Protein AF-A0A964F723-F1 (afdb_monomer_lite)

Foldseek 3Di:
DDDDDDDDDDDDDDDDDDDDDDDDDPPPDPPFFDDCVPQPPPLFDQDDDPQCVVFWGWTQGQQAIKIFTDPQKWKAFLPPRDGPIGAQCVLVVHDDNCRNNKGFNDKDKAFDDPVNVVLLCVLPVVCCVVPPPFGWIKIWTAMPNRGIWIWIWGRVPDPFTWIFTQDSNHTHRIMTMGRDPVVVVVSD

Secondary structure (DSSP, 8-state):
---------PPPP-----------------TTEE-HHHHSPTT---S--HHHHTTEEEEEETTEEEEEE-TT-EEE-TTT--B--EEHHHHTT--GGGGGG--EEEEEEEEPPHHHHHHHHHH-GGGHHHHTT--EEEEEEEETTS-EEEEEEE-TTSSSEEEEEEETTEE-SPEEEE--HHHHHHT-

Structure (mmCIF, N/CA/C/O backbone):
data_AF-A0A964F723-F1
#
_entry.id   AF-A0A964F723-F1
#
loop_
_atom_site.group_PDB
_atom_site.id
_atom_site.type_symbol
_atom_site.label_atom_id
_atom_site.label_alt_id
_atom_site.label_comp_id
_atom_site.label_asym_id
_atom_site.label_entity_id
_atom_site.label_seq_id
_atom_site.pdbx_PDB_ins_code
_atom_site.Cartn_x
_atom_site.Cartn_y
_atom_site.Cartn_z
_atom_site.occupancy
_atom_site.B_iso_or_equiv
_atom_site.auth_seq_id
_atom_site.auth_comp_id
_atom_site.auth_asym_id
_atom_site.auth_atom_id
_atom_site.pdbx_PDB_model_num
ATOM 1 N N . MET A 1 1 ? -30.146 -17.888 -16.784 1.00 30.47 1 MET A N 1
ATOM 2 C CA . MET A 1 1 ? -29.616 -17.502 -18.111 1.00 30.47 1 MET A CA 1
ATOM 3 C C . MET A 1 1 ? -29.376 -16.000 -18.103 1.00 30.47 1 MET A C 1
ATOM 5 O O . MET A 1 1 ? -30.187 -15.278 -17.543 1.00 30.47 1 MET A O 1
ATOM 9 N N . ALA A 1 2 ? -28.207 -15.582 -18.581 1.00 30.84 2 ALA A N 1
ATOM 10 C CA . ALA A 1 2 ? -27.540 -14.320 -18.275 1.00 30.84 2 ALA A CA 1
ATOM 11 C C . ALA A 1 2 ? -28.167 -13.069 -18.918 1.00 30.84 2 ALA A C 1
ATOM 13 O O . ALA A 1 2 ? -28.630 -13.125 -20.054 1.00 30.84 2 ALA A O 1
ATOM 14 N N . LEU A 1 3 ? -28.046 -11.922 -18.237 1.00 26.12 3 LEU A N 1
ATOM 15 C CA . LEU A 1 3 ? -28.080 -10.605 -18.873 1.00 26.12 3 LEU A CA 1
ATOM 16 C C . LEU A 1 3 ? -26.827 -9.821 -18.454 1.00 26.12 3 LEU A C 1
ATOM 18 O O . LEU A 1 3 ? -26.662 -9.438 -17.299 1.00 26.12 3 LEU A O 1
ATOM 22 N N . ALA A 1 4 ? -25.912 -9.654 -19.408 1.00 27.66 4 ALA A N 1
ATOM 23 C CA . ALA A 1 4 ? -24.658 -8.932 -19.263 1.00 27.66 4 ALA A CA 1
ATOM 24 C C . ALA A 1 4 ? -24.888 -7.413 -19.345 1.00 27.66 4 ALA A C 1
ATOM 26 O O . ALA A 1 4 ? -25.397 -6.916 -20.350 1.00 27.66 4 ALA A O 1
ATOM 27 N N . ALA A 1 5 ? -24.454 -6.663 -18.331 1.00 30.17 5 ALA A N 1
ATOM 28 C CA . ALA A 1 5 ? -24.369 -5.207 -18.402 1.00 30.17 5 ALA A CA 1
ATOM 29 C C . ALA A 1 5 ? -23.045 -4.800 -19.075 1.00 30.17 5 ALA A C 1
ATOM 31 O O . ALA A 1 5 ? -21.965 -4.899 -18.497 1.00 30.17 5 ALA A O 1
ATOM 32 N N . ARG A 1 6 ? -23.143 -4.363 -20.336 1.00 32.19 6 ARG A N 1
ATOM 33 C CA . ARG A 1 6 ? -22.070 -3.734 -21.116 1.00 32.19 6 ARG A CA 1
ATOM 34 C C . ARG A 1 6 ? -21.855 -2.294 -20.649 1.00 32.19 6 ARG A C 1
ATOM 36 O O . ARG A 1 6 ? -22.767 -1.484 -20.756 1.00 32.19 6 ARG A O 1
ATOM 43 N N . LEU A 1 7 ? -20.621 -1.943 -20.306 1.00 30.94 7 LEU A N 1
ATOM 44 C CA . LEU A 1 7 ? -20.105 -0.573 -20.410 1.00 30.94 7 LEU A CA 1
ATOM 45 C C . LEU A 1 7 ? -18.754 -0.609 -21.139 1.00 30.94 7 LEU A C 1
ATOM 47 O O . LEU A 1 7 ? -17.697 -0.314 -20.596 1.00 30.94 7 LEU A O 1
ATOM 51 N N . CYS A 1 8 ? -18.811 -0.998 -22.416 1.00 31.33 8 CYS A N 1
ATOM 52 C CA . CYS A 1 8 ? -17.806 -0.631 -23.410 1.00 31.33 8 CYS A CA 1
ATOM 53 C C . CYS A 1 8 ? -18.358 0.565 -24.189 1.00 31.33 8 CYS A C 1
ATOM 55 O O . CYS A 1 8 ? -19.399 0.455 -24.839 1.00 31.33 8 CYS A O 1
ATOM 57 N N . VAL A 1 9 ? -17.675 1.707 -24.128 1.00 34.41 9 VAL A N 1
ATOM 58 C CA . VAL A 1 9 ? -18.021 2.887 -24.927 1.00 34.41 9 VAL A CA 1
ATOM 59 C C . VAL A 1 9 ? -17.831 2.546 -26.408 1.00 34.41 9 VAL A C 1
ATOM 61 O O . VAL A 1 9 ? -16.716 2.292 -26.862 1.00 34.41 9 VAL A O 1
ATOM 64 N N . ARG A 1 10 ? -18.934 2.522 -27.166 1.00 31.55 10 ARG A N 1
ATOM 65 C CA . ARG A 1 10 ? -18.920 2.471 -28.633 1.00 31.55 10 ARG A CA 1
ATOM 66 C C . ARG A 1 10 ? -18.296 3.765 -29.164 1.00 31.55 10 ARG A C 1
ATOM 68 O O . ARG A 1 10 ? -18.815 4.847 -28.910 1.00 31.55 10 ARG A O 1
AT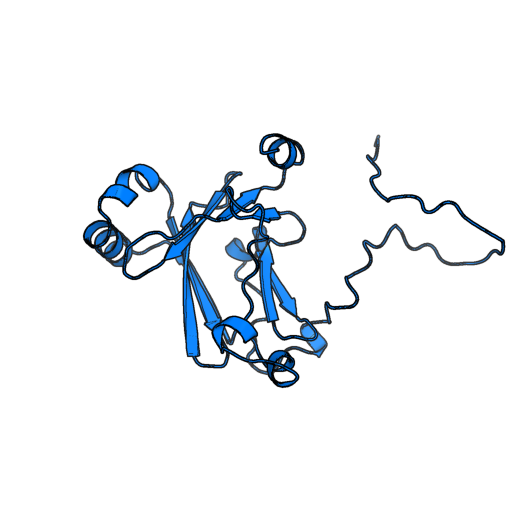OM 75 N N . ARG A 1 11 ? -17.235 3.649 -29.962 1.00 32.72 11 ARG A N 1
ATOM 76 C CA . ARG A 1 11 ? -16.889 4.659 -30.975 1.00 32.72 11 ARG A CA 1
ATOM 77 C C . ARG A 1 11 ? -17.859 4.480 -32.157 1.00 32.72 11 ARG A C 1
ATOM 79 O O . ARG A 1 11 ? -18.054 3.329 -32.553 1.00 32.72 11 ARG A O 1
ATOM 86 N N . PRO A 1 12 ? -18.461 5.538 -32.731 1.00 33.16 12 PRO A N 1
ATOM 87 C CA . PRO A 1 12 ? -19.160 5.414 -34.006 1.00 33.16 12 PRO A CA 1
ATOM 88 C C . PRO A 1 12 ? -18.128 5.121 -35.102 1.00 33.16 12 PRO A C 1
ATOM 90 O O . PRO A 1 12 ? -17.043 5.704 -35.108 1.00 33.16 12 PRO A O 1
ATOM 93 N N . GLY A 1 13 ? -18.437 4.142 -35.951 1.00 30.64 13 GLY A N 1
ATOM 94 C CA . GLY A 1 13 ? -17.505 3.561 -36.911 1.00 30.64 13 GLY A CA 1
ATOM 95 C C . GLY A 1 13 ? -17.298 4.368 -38.192 1.00 30.64 13 GLY A C 1
ATOM 96 O O . GLY A 1 13 ? -18.056 5.276 -38.517 1.00 30.64 13 GLY A O 1
ATOM 97 N N . SER A 1 14 ? -16.283 3.948 -38.944 1.00 29.81 14 SER A N 1
ATOM 98 C CA . SER A 1 14 ? -16.207 4.096 -40.396 1.00 29.81 14 SER A CA 1
ATOM 99 C C . SER A 1 14 ? -15.476 2.875 -40.967 1.00 29.81 14 SER A C 1
ATOM 101 O O . SER A 1 14 ? -14.352 2.602 -40.557 1.00 29.81 14 SER A O 1
ATOM 103 N N . GLY A 1 15 ? -16.152 2.150 -41.867 1.00 29.31 15 GLY A N 1
ATOM 104 C CA . GLY A 1 15 ? -15.555 1.412 -42.990 1.00 29.31 15 GLY A CA 1
ATOM 105 C C . GLY A 1 15 ? -14.865 0.061 -42.749 1.00 29.31 15 GLY A C 1
ATOM 106 O O . GLY A 1 15 ? -13.703 0.027 -42.378 1.00 29.31 15 GLY A O 1
ATOM 107 N N . ALA A 1 16 ? -15.597 -1.016 -43.070 1.00 31.98 16 ALA A N 1
ATOM 108 C CA . ALA A 1 16 ? -15.200 -2.242 -43.795 1.00 31.98 16 ALA A CA 1
ATOM 109 C C . ALA A 1 16 ? -13.773 -2.825 -43.635 1.00 31.98 16 ALA A C 1
ATOM 111 O O . ALA A 1 16 ? -12.804 -2.244 -44.106 1.00 31.98 16 ALA A O 1
ATOM 112 N N . ASN A 1 17 ? -13.641 -4.055 -43.123 1.00 32.53 17 ASN A N 1
ATOM 113 C CA . ASN A 1 17 ? -13.681 -5.304 -43.910 1.00 32.53 17 ASN A CA 1
ATOM 114 C C . ASN A 1 17 ? -13.413 -6.513 -42.988 1.00 32.53 17 ASN A C 1
ATOM 116 O O . ASN A 1 17 ? -12.714 -6.402 -41.982 1.00 32.53 17 ASN A O 1
ATOM 120 N N . GLU A 1 18 ? -14.012 -7.652 -43.320 1.00 34.19 18 GLU A N 1
ATOM 121 C CA . GLU A 1 18 ? -13.983 -8.911 -42.569 1.00 34.19 18 GLU A CA 1
ATOM 122 C C . GLU A 1 18 ? -12.587 -9.550 -42.481 1.00 34.19 18 GLU A C 1
ATOM 124 O O . GLU A 1 18 ? -11.840 -9.552 -43.457 1.00 34.19 18 GLU A O 1
ATOM 129 N N . SER A 1 19 ? -12.257 -10.167 -41.336 1.00 29.84 19 SER A N 1
ATOM 130 C CA . SER A 1 19 ? -12.067 -11.631 -41.201 1.00 29.84 19 SER A CA 1
ATOM 131 C C . SER A 1 19 ? -11.260 -12.028 -39.948 1.00 29.84 19 SER A C 1
ATOM 133 O O . SER A 1 19 ? -10.151 -11.560 -39.719 1.00 29.84 19 SER A O 1
ATOM 135 N N . GLY A 1 20 ? -11.832 -12.960 -39.173 1.00 29.11 20 GLY A N 1
ATOM 136 C CA . GLY A 1 20 ? -11.100 -13.999 -38.436 1.00 29.11 20 GLY A CA 1
ATOM 137 C C . GLY A 1 20 ? -10.542 -13.676 -37.044 1.00 29.11 20 GLY A C 1
ATOM 138 O O . GLY A 1 20 ? -9.499 -13.047 -36.913 1.00 29.11 20 GLY A O 1
ATOM 139 N N . GLY A 1 21 ? -11.159 -14.263 -36.012 1.00 27.38 21 GLY A N 1
ATOM 140 C CA . GLY A 1 21 ? -10.502 -14.539 -34.728 1.00 27.38 21 GLY A CA 1
ATOM 141 C C . GLY A 1 21 ? -11.259 -14.021 -33.512 1.00 27.38 21 GLY A C 1
ATOM 142 O O . GLY A 1 21 ? -11.057 -12.888 -33.086 1.00 27.38 21 GLY A O 1
ATOM 143 N N . ASP A 1 22 ? -12.101 -14.883 -32.944 1.00 38.22 22 ASP A N 1
ATOM 144 C CA . ASP A 1 22 ? -12.775 -14.695 -31.661 1.00 38.22 22 ASP A CA 1
ATOM 145 C C . ASP A 1 22 ? -11.774 -14.317 -30.554 1.00 38.22 22 ASP A C 1
ATOM 147 O O . ASP A 1 22 ? -10.979 -15.131 -30.082 1.00 38.22 22 ASP A O 1
ATOM 151 N N . ALA A 1 23 ? -11.841 -13.067 -30.109 1.00 33.19 23 ALA A N 1
ATOM 152 C CA . ALA A 1 23 ? -11.332 -12.640 -28.821 1.00 33.19 23 ALA A CA 1
ATOM 153 C C . ALA A 1 23 ? -12.465 -11.862 -28.154 1.00 33.19 23 ALA A C 1
ATOM 155 O O . ALA A 1 23 ? -12.824 -10.764 -28.591 1.00 33.19 23 ALA A O 1
ATOM 156 N N . GLY A 1 24 ? -13.049 -12.442 -27.098 1.00 33.06 24 GLY A N 1
ATOM 157 C CA . GLY A 1 24 ? -13.970 -11.730 -26.208 1.00 33.06 24 GLY A CA 1
ATOM 158 C C . GLY A 1 24 ? -13.361 -10.396 -25.751 1.00 33.06 24 GLY A C 1
ATOM 159 O O . GLY A 1 24 ? -12.147 -10.217 -25.867 1.00 33.06 24 GLY A O 1
ATOM 160 N N . PRO A 1 25 ? -14.166 -9.432 -25.262 1.00 34.59 25 PRO A N 1
ATOM 161 C CA . PRO A 1 25 ? -13.712 -8.065 -25.044 1.00 34.59 25 PRO A CA 1
ATOM 162 C C . PRO A 1 25 ? -12.575 -8.047 -24.024 1.00 34.59 25 PRO A C 1
ATOM 164 O O . PRO A 1 25 ? -12.789 -8.016 -22.816 1.00 34.59 25 PRO A O 1
ATOM 167 N N . ALA A 1 26 ? -11.343 -8.061 -24.525 1.00 39.94 26 ALA A N 1
ATOM 168 C CA . ALA A 1 26 ? -10.175 -7.791 -23.733 1.00 39.94 26 ALA A CA 1
ATOM 169 C C . ALA A 1 26 ? -10.336 -6.348 -23.266 1.00 39.94 26 ALA A C 1
ATOM 171 O O . ALA A 1 26 ? -10.257 -5.413 -24.070 1.00 39.94 26 ALA A O 1
ATOM 172 N N . CYS A 1 27 ? -10.566 -6.157 -21.966 1.00 39.16 27 CYS A N 1
ATOM 173 C CA . CYS A 1 27 ? -10.165 -4.931 -21.298 1.00 39.16 27 CYS A CA 1
ATOM 174 C C . CYS A 1 27 ? -8.727 -4.671 -21.746 1.00 39.16 27 CYS A C 1
ATOM 176 O O . CYS A 1 27 ? -7.809 -5.379 -21.331 1.00 39.16 27 CYS A O 1
ATOM 178 N N . ARG A 1 28 ? -8.538 -3.747 -22.698 1.00 36.56 28 ARG A N 1
ATOM 179 C CA . ARG A 1 28 ? -7.217 -3.433 -23.240 1.00 36.56 28 ARG A CA 1
ATOM 180 C C . ARG A 1 28 ? -6.332 -3.115 -22.045 1.00 36.56 28 ARG A C 1
ATOM 182 O O . ARG A 1 28 ? -6.547 -2.090 -21.397 1.00 36.56 28 ARG A O 1
ATOM 189 N N . ARG A 1 29 ? -5.354 -3.983 -21.758 1.00 45.56 29 ARG A N 1
ATOM 190 C CA . ARG A 1 29 ? -4.314 -3.684 -20.773 1.00 45.56 29 ARG A CA 1
ATOM 191 C C . ARG A 1 29 ? -3.764 -2.300 -21.132 1.00 45.56 29 ARG A C 1
ATOM 193 O O . ARG A 1 29 ? -3.461 -2.074 -22.311 1.00 45.56 29 ARG A O 1
ATOM 200 N N . PRO A 1 30 ? -3.688 -1.347 -20.189 1.00 49.59 30 PRO A N 1
ATOM 201 C CA . PRO A 1 30 ? -3.075 -0.059 -20.468 1.00 49.59 30 PRO A CA 1
ATOM 202 C C . PRO A 1 30 ? -1.701 -0.311 -21.091 1.00 49.59 30 PRO A C 1
ATOM 204 O O . PRO A 1 30 ? -0.935 -1.099 -20.548 1.00 49.59 30 PRO A O 1
ATOM 207 N N . ARG A 1 31 ? -1.357 0.367 -22.197 1.00 62.81 31 ARG A N 1
ATOM 208 C CA . ARG A 1 31 ? -0.039 0.246 -22.875 1.00 62.81 31 ARG A CA 1
ATOM 209 C C . ARG A 1 31 ? 1.167 0.584 -21.971 1.00 62.81 31 ARG A C 1
ATOM 211 O O . ARG A 1 31 ? 2.316 0.488 -22.397 1.00 62.81 31 ARG A O 1
ATOM 218 N N . PHE A 1 32 ? 0.875 1.026 -20.754 1.00 80.44 32 PHE A N 1
ATOM 219 C CA . PHE A 1 32 ? 1.785 1.350 -19.671 1.00 80.44 32 PHE A CA 1
ATOM 220 C C . PHE A 1 32 ? 2.130 0.151 -18.776 1.00 80.44 32 PHE A C 1
ATOM 222 O O . PHE A 1 32 ? 3.239 0.110 -18.248 1.00 80.44 32 PHE A O 1
ATOM 229 N N . LEU A 1 33 ? 1.211 -0.812 -18.620 1.00 85.06 33 LEU A N 1
ATOM 230 C CA . LEU A 1 33 ? 1.469 -2.040 -17.873 1.00 85.06 33 LEU A CA 1
ATOM 231 C C . LEU A 1 33 ? 2.294 -2.997 -18.730 1.00 85.06 33 LEU A C 1
ATOM 233 O O . LEU A 1 33 ? 2.004 -3.199 -19.910 1.00 85.06 33 LEU A O 1
ATOM 237 N N . ILE A 1 34 ? 3.296 -3.606 -18.114 1.00 86.38 34 ILE A N 1
ATOM 238 C CA . ILE A 1 34 ? 4.159 -4.616 -18.721 1.00 86.38 34 ILE A CA 1
ATOM 239 C C . ILE A 1 34 ? 4.075 -5.905 -17.911 1.00 86.38 34 ILE A C 1
ATOM 241 O O . ILE A 1 34 ? 3.639 -5.916 -16.760 1.00 86.38 34 ILE A O 1
ATOM 245 N N . ASP A 1 35 ? 4.445 -7.013 -18.539 1.00 82.88 35 ASP A N 1
ATOM 246 C CA . ASP A 1 35 ? 4.412 -8.317 -17.889 1.00 82.88 35 ASP A CA 1
ATOM 247 C C . ASP A 1 35 ? 5.479 -8.387 -16.789 1.00 82.88 35 ASP A C 1
ATOM 249 O O . ASP A 1 35 ? 6.676 -8.377 -17.081 1.00 82.88 35 ASP A O 1
ATOM 253 N N . CYS A 1 36 ? 5.048 -8.467 -15.527 1.00 82.50 36 CYS A N 1
ATOM 254 C CA . CYS A 1 36 ? 5.963 -8.584 -14.395 1.00 82.50 36 CYS A CA 1
ATOM 255 C C . CYS A 1 36 ? 6.861 -9.812 -14.491 1.00 82.50 36 CYS A C 1
ATOM 257 O O . CYS A 1 36 ? 8.027 -9.723 -14.125 1.00 82.50 36 CYS A O 1
ATOM 259 N N . ALA A 1 37 ? 6.366 -10.927 -15.031 1.00 80.75 37 ALA A N 1
ATOM 260 C CA . ALA A 1 37 ? 7.176 -12.134 -15.162 1.00 80.75 37 ALA A CA 1
ATOM 261 C C . ALA A 1 37 ? 8.364 -11.937 -16.120 1.00 80.75 37 ALA A C 1
ATOM 263 O O . ALA A 1 37 ? 9.346 -12.669 -16.043 1.00 80.75 37 ALA A O 1
ATOM 264 N N . LYS A 1 38 ? 8.279 -10.948 -17.020 1.00 81.12 38 LYS A N 1
ATOM 265 C CA . LYS A 1 38 ? 9.307 -10.649 -18.026 1.00 81.12 38 LYS A CA 1
ATOM 266 C C . LYS A 1 38 ? 10.155 -9.429 -17.686 1.00 81.12 38 LYS A C 1
ATOM 268 O O . LYS A 1 38 ? 11.307 -9.373 -18.095 1.00 81.12 38 LYS A O 1
ATOM 273 N N . ALA A 1 39 ? 9.575 -8.446 -17.001 1.00 81.56 39 ALA A N 1
ATOM 274 C CA . ALA A 1 39 ? 10.189 -7.136 -16.806 1.00 81.56 39 ALA A CA 1
ATOM 275 C C . ALA A 1 39 ? 10.613 -6.842 -15.362 1.00 81.56 39 ALA A C 1
ATOM 277 O O . ALA A 1 39 ? 11.367 -5.896 -15.142 1.00 81.56 39 ALA A O 1
ATOM 278 N N . ALA A 1 40 ? 10.125 -7.595 -14.371 1.00 83.19 40 ALA A N 1
ATOM 279 C CA . ALA A 1 40 ? 10.464 -7.318 -12.982 1.00 83.19 40 ALA A CA 1
ATOM 280 C C . ALA A 1 40 ? 11.957 -7.605 -12.716 1.00 83.19 40 ALA A C 1
ATOM 282 O O . ALA A 1 40 ? 12.450 -8.674 -13.092 1.00 83.19 40 ALA A O 1
ATOM 283 N N . PRO A 1 41 ? 12.687 -6.689 -12.051 1.00 86.19 41 PRO A N 1
ATOM 284 C CA . PRO A 1 41 ? 14.062 -6.941 -11.634 1.00 86.19 41 PRO A CA 1
ATOM 285 C C . PRO A 1 41 ? 14.179 -8.178 -10.735 1.00 86.19 41 PRO A C 1
ATOM 287 O O . PRO A 1 41 ? 13.248 -8.540 -10.014 1.00 86.19 41 PRO A O 1
ATOM 290 N N . LYS A 1 42 ? 15.350 -8.826 -10.733 1.00 87.88 42 LYS A N 1
ATOM 291 C CA . LYS A 1 42 ? 15.607 -9.968 -9.845 1.00 87.88 42 LYS A CA 1
ATOM 292 C C . LYS A 1 42 ? 15.445 -9.538 -8.382 1.00 87.88 42 LYS A C 1
ATOM 294 O O . LYS A 1 42 ? 16.057 -8.565 -7.960 1.00 87.88 42 LYS A O 1
ATOM 299 N N . GLY A 1 43 ? 14.648 -10.287 -7.620 1.00 87.44 43 GLY A N 1
ATOM 300 C CA . GLY A 1 43 ? 14.328 -9.965 -6.224 1.00 87.44 43 GLY A CA 1
ATOM 301 C C . GLY A 1 43 ? 13.132 -9.025 -6.049 1.00 87.44 43 GLY A C 1
ATOM 302 O O . GLY A 1 43 ? 12.777 -8.716 -4.916 1.00 87.44 43 GLY A O 1
ATOM 303 N N . ALA A 1 44 ? 12.488 -8.594 -7.137 1.00 93.38 44 ALA A N 1
ATOM 304 C CA . ALA A 1 44 ? 11.230 -7.873 -7.051 1.00 93.38 44 ALA A CA 1
ATOM 305 C C . ALA A 1 44 ? 10.081 -8.791 -6.625 1.00 93.38 44 ALA A C 1
ATOM 307 O O . ALA A 1 44 ? 9.967 -9.942 -7.057 1.00 93.38 44 ALA A O 1
ATOM 308 N N . VAL A 1 45 ? 9.178 -8.239 -5.822 1.00 93.19 45 VAL A N 1
ATOM 309 C CA . VAL A 1 45 ? 7.909 -8.870 -5.483 1.00 93.19 45 VAL A CA 1
ATOM 310 C C . VAL A 1 45 ? 7.055 -8.926 -6.745 1.00 93.19 45 VAL A C 1
ATOM 312 O O . VAL A 1 45 ? 6.739 -7.905 -7.356 1.00 93.19 45 VAL A O 1
ATOM 315 N N . THR A 1 46 ? 6.686 -10.136 -7.149 1.00 90.12 46 THR A N 1
ATOM 316 C CA . THR A 1 46 ? 5.810 -10.391 -8.307 1.00 90.12 46 THR A CA 1
ATOM 317 C C . THR A 1 46 ? 4.514 -11.093 -7.915 1.00 90.12 46 THR A C 1
ATOM 319 O O . THR A 1 46 ? 3.571 -11.140 -8.700 1.00 90.12 46 THR A O 1
ATOM 322 N N . THR A 1 47 ? 4.441 -11.588 -6.682 1.00 88.25 47 THR A N 1
ATOM 323 C CA . THR A 1 47 ? 3.275 -12.247 -6.097 1.00 88.25 47 THR A CA 1
ATOM 324 C C . THR A 1 47 ? 3.061 -11.721 -4.688 1.00 88.25 47 THR A C 1
ATOM 326 O O . THR A 1 47 ? 4.028 -11.509 -3.957 1.00 88.25 47 THR A O 1
ATOM 329 N N . LEU A 1 48 ? 1.804 -11.542 -4.295 1.00 90.75 48 LEU A N 1
ATOM 330 C CA . LEU A 1 48 ? 1.438 -11.127 -2.944 1.00 90.75 48 LEU A CA 1
ATOM 331 C C . LEU A 1 48 ? 0.993 -12.333 -2.104 1.00 90.75 48 LEU A C 1
ATOM 333 O O . LEU A 1 48 ? 0.520 -13.321 -2.674 1.00 90.75 48 LEU A O 1
ATOM 337 N N . PRO A 1 49 ? 1.097 -12.262 -0.762 1.00 89.38 49 PRO A N 1
ATOM 338 C CA . PRO A 1 49 ? 0.457 -13.232 0.123 1.00 89.38 49 PRO A CA 1
ATOM 339 C C . PRO A 1 49 ? -1.029 -13.393 -0.217 1.00 89.38 49 PRO A C 1
ATOM 341 O O . PRO A 1 49 ? -1.683 -12.412 -0.566 1.00 89.38 49 PRO A O 1
ATOM 344 N N . ALA A 1 50 ? -1.569 -14.610 -0.097 1.00 88.25 50 ALA A N 1
ATOM 345 C CA . ALA A 1 50 ? -2.916 -14.938 -0.578 1.00 88.25 50 ALA A CA 1
ATOM 346 C C . ALA A 1 50 ? -4.003 -14.001 -0.026 1.00 88.25 50 ALA A C 1
ATOM 348 O O . ALA A 1 50 ? -4.850 -13.536 -0.782 1.00 88.25 50 ALA A O 1
ATOM 349 N N . GLU A 1 51 ? -3.939 -13.676 1.267 1.00 85.75 51 GLU A N 1
ATOM 350 C CA . GLU A 1 51 ? -4.877 -12.760 1.921 1.00 85.75 51 GLU A CA 1
ATOM 351 C C . GLU A 1 51 ? -4.823 -11.350 1.314 1.00 85.75 51 GLU A C 1
ATOM 353 O O . GLU A 1 51 ? -5.860 -10.767 1.006 1.00 85.75 51 GLU A O 1
ATOM 358 N N . LEU A 1 52 ? -3.621 -10.833 1.046 1.00 88.56 52 LEU A N 1
ATOM 359 C CA . LEU A 1 52 ? -3.424 -9.527 0.417 1.00 88.56 52 LEU A CA 1
ATOM 360 C C . LEU A 1 52 ? -3.833 -9.532 -1.066 1.00 88.56 52 LEU A C 1
ATOM 362 O O . LEU A 1 52 ? -4.440 -8.579 -1.555 1.00 88.56 52 LEU A O 1
ATOM 366 N N . ALA A 1 53 ? -3.547 -10.624 -1.778 1.00 89.31 53 ALA A N 1
ATOM 367 C CA . ALA A 1 53 ? -3.881 -10.797 -3.191 1.00 89.31 53 ALA A CA 1
ATOM 368 C C . ALA A 1 53 ? -5.399 -10.799 -3.458 1.00 89.31 53 ALA A C 1
ATOM 370 O O . ALA A 1 53 ? -5.825 -10.544 -4.587 1.00 89.31 53 ALA A O 1
ATOM 371 N N . THR A 1 54 ? -6.229 -11.044 -2.432 1.00 86.62 54 THR A N 1
ATOM 372 C CA . THR A 1 54 ? -7.693 -10.974 -2.563 1.00 86.62 54 THR A CA 1
ATOM 373 C C . THR A 1 54 ? -8.184 -9.590 -2.983 1.00 86.62 54 THR A C 1
ATOM 375 O O . THR A 1 54 ? -9.180 -9.510 -3.704 1.00 86.62 54 THR A O 1
ATOM 378 N N . TRP A 1 55 ? -7.474 -8.517 -2.614 1.00 86.56 55 TRP A N 1
ATOM 379 C CA . TRP A 1 55 ? -7.893 -7.138 -2.882 1.00 86.56 55 TRP A CA 1
ATOM 380 C C . TRP A 1 55 ? -6.819 -6.242 -3.507 1.00 86.56 55 TRP A C 1
ATOM 382 O O . TRP A 1 55 ? -7.163 -5.230 -4.118 1.00 86.56 55 TRP A O 1
ATOM 392 N N . ALA A 1 56 ? -5.539 -6.601 -3.413 1.00 89.00 56 ALA A N 1
ATOM 393 C CA . ALA A 1 56 ? -4.426 -5.846 -3.981 1.00 89.00 56 ALA A CA 1
ATOM 394 C C . ALA A 1 56 ? -3.662 -6.642 -5.038 1.00 89.00 56 ALA A C 1
ATOM 396 O O . ALA A 1 56 ? -3.761 -7.865 -5.133 1.00 89.00 56 ALA A O 1
ATOM 397 N N . THR A 1 57 ? -2.859 -5.939 -5.829 1.00 90.12 57 THR A N 1
ATOM 398 C CA . THR A 1 57 ? -1.853 -6.554 -6.688 1.00 90.12 57 THR A CA 1
ATOM 399 C C . THR A 1 57 ? -0.672 -5.609 -6.910 1.00 90.12 57 THR A C 1
ATOM 401 O O . THR A 1 57 ? -0.776 -4.391 -6.729 1.00 90.12 57 THR A O 1
ATOM 404 N N . VAL A 1 58 ? 0.460 -6.179 -7.319 1.00 91.88 58 VAL A N 1
ATOM 405 C CA . VAL A 1 58 ? 1.618 -5.417 -7.795 1.00 91.88 58 VAL A CA 1
ATOM 406 C C . VAL A 1 58 ? 1.601 -5.432 -9.315 1.00 91.88 58 VAL A C 1
ATOM 408 O O . VAL A 1 58 ? 1.595 -6.492 -9.937 1.00 91.88 58 VAL A O 1
ATOM 411 N N . TYR A 1 59 ? 1.610 -4.249 -9.920 1.00 90.56 59 TYR A N 1
ATOM 412 C CA . TYR A 1 59 ? 1.709 -4.091 -11.364 1.00 90.56 59 TYR A CA 1
ATOM 413 C C . TYR A 1 59 ? 3.099 -3.595 -11.746 1.00 90.56 59 TYR A C 1
ATOM 415 O O . TYR A 1 59 ? 3.631 -2.669 -11.135 1.00 90.56 59 TYR A O 1
ATOM 423 N N . CYS A 1 60 ? 3.660 -4.156 -12.813 1.00 90.62 60 CYS A N 1
ATOM 424 C CA . CYS A 1 60 ? 4.879 -3.649 -13.428 1.00 90.62 60 CYS A CA 1
ATOM 425 C C . CYS A 1 60 ? 4.505 -2.675 -14.533 1.00 90.62 60 CYS A C 1
ATOM 427 O O . CYS A 1 60 ? 3.590 -2.920 -15.325 1.00 90.62 60 CYS A O 1
ATOM 429 N N . THR A 1 61 ? 5.214 -1.555 -14.580 1.00 90.50 61 THR A N 1
ATOM 430 C CA . THR A 1 61 ? 4.945 -0.482 -15.529 1.00 90.50 61 THR A CA 1
ATOM 431 C C . THR A 1 61 ? 6.242 0.005 -16.152 1.00 90.50 61 THR A C 1
ATOM 433 O O . THR A 1 61 ? 7.324 -0.270 -15.637 1.00 90.50 61 THR A O 1
ATOM 436 N N . LYS A 1 62 ? 6.140 0.796 -17.221 1.00 87.38 62 LYS A N 1
ATOM 437 C CA . LYS A 1 62 ? 7.310 1.479 -17.800 1.00 87.38 62 LYS A CA 1
ATOM 438 C C . LYS A 1 62 ? 7.996 2.462 -16.836 1.00 87.38 62 LYS A C 1
ATOM 440 O O . LYS A 1 62 ? 9.117 2.867 -17.095 1.00 87.38 62 LYS A O 1
ATOM 445 N N . ASN A 1 63 ? 7.340 2.833 -15.733 1.00 88.50 63 ASN A N 1
ATOM 446 C CA . ASN A 1 63 ? 7.869 3.748 -14.719 1.00 88.50 63 ASN A CA 1
ATOM 447 C C . ASN A 1 63 ? 8.142 3.041 -13.377 1.00 88.50 63 ASN A C 1
ATOM 449 O O . ASN A 1 63 ? 8.109 3.700 -12.339 1.00 88.50 63 ASN A O 1
ATOM 453 N N . GLY A 1 64 ? 8.355 1.723 -13.386 1.00 90.81 64 GLY A N 1
ATOM 454 C CA . GLY A 1 64 ? 8.595 0.925 -12.181 1.00 90.81 64 GLY A CA 1
ATOM 455 C C . GLY A 1 64 ? 7.340 0.235 -11.650 1.00 90.81 64 GLY A C 1
ATOM 456 O O . GLY A 1 64 ? 6.252 0.339 -12.231 1.00 90.81 64 GLY A O 1
ATOM 457 N N . GLN A 1 65 ? 7.488 -0.525 -10.566 1.00 93.81 65 GLN A N 1
ATOM 458 C CA . GLN A 1 65 ? 6.361 -1.222 -9.950 1.00 93.81 65 GLN A CA 1
ATOM 459 C C . GLN A 1 65 ? 5.454 -0.272 -9.171 1.00 93.81 65 GLN A C 1
ATOM 461 O O . GLN A 1 65 ? 5.911 0.645 -8.484 1.00 93.81 65 GLN A O 1
ATOM 466 N N . ILE A 1 66 ? 4.159 -0.563 -9.234 1.00 92.31 66 ILE A N 1
ATOM 467 C CA . ILE A 1 66 ? 3.129 0.064 -8.415 1.00 92.31 66 ILE A CA 1
ATOM 468 C C . ILE A 1 66 ? 2.362 -1.005 -7.634 1.00 92.31 66 ILE A C 1
ATOM 470 O O . ILE A 1 66 ? 2.083 -2.086 -8.148 1.00 92.31 66 ILE A O 1
ATOM 474 N N . PHE A 1 67 ? 2.008 -0.686 -6.399 1.00 92.19 67 PHE A N 1
ATOM 475 C CA . PHE A 1 67 ? 1.088 -1.425 -5.552 1.00 92.19 67 PHE A CA 1
ATOM 476 C C . PHE A 1 67 ? -0.261 -0.701 -5.561 1.00 92.19 67 PHE A C 1
ATOM 478 O O . PHE A 1 67 ? -0.330 0.518 -5.370 1.00 92.19 67 PHE A O 1
ATOM 485 N N . ASN A 1 68 ? -1.338 -1.434 -5.828 1.00 87.94 68 ASN A N 1
ATOM 486 C CA . ASN A 1 68 ? -2.685 -0.872 -5.912 1.00 87.94 68 ASN A CA 1
ATOM 487 C C . ASN A 1 68 ? -3.735 -1.962 -5.657 1.00 87.94 68 ASN A C 1
ATOM 489 O O . ASN A 1 68 ? -3.413 -3.149 -5.591 1.00 87.94 68 ASN A O 1
ATOM 493 N N . ALA A 1 69 ? -5.001 -1.562 -5.579 1.00 86.75 69 ALA A N 1
ATOM 494 C CA . ALA A 1 69 ? -6.134 -2.462 -5.700 1.00 86.75 69 ALA A CA 1
ATOM 495 C C . ALA A 1 69 ? -6.001 -3.357 -6.948 1.00 86.75 69 ALA A C 1
ATOM 497 O O . ALA A 1 69 ? -5.558 -2.918 -8.021 1.00 86.75 69 ALA A O 1
ATOM 498 N N . ASN A 1 70 ? -6.396 -4.622 -6.814 1.00 85.19 70 ASN A N 1
ATOM 499 C CA . ASN A 1 70 ? -6.551 -5.501 -7.967 1.00 85.19 70 ASN A CA 1
ATOM 500 C C . ASN A 1 70 ? -7.781 -5.080 -8.798 1.00 85.19 70 ASN A C 1
ATOM 502 O O . ASN A 1 70 ? -8.539 -4.196 -8.417 1.00 85.19 70 ASN A O 1
ATOM 506 N N . GLU A 1 71 ? -7.995 -5.721 -9.943 1.00 77.94 71 GLU A N 1
ATOM 507 C CA . GLU A 1 71 ? -9.075 -5.380 -10.882 1.00 77.94 71 GLU A CA 1
ATOM 508 C C . GLU A 1 71 ? -10.504 -5.471 -10.319 1.00 77.94 71 GLU A C 1
ATOM 510 O O . GLU A 1 71 ? -11.425 -4.898 -10.903 1.00 77.94 71 GLU A O 1
ATOM 515 N N . LYS A 1 72 ? -10.697 -6.171 -9.196 1.00 76.62 72 LYS A N 1
ATOM 516 C CA . LYS A 1 72 ? -11.991 -6.301 -8.523 1.00 76.62 72 LYS A CA 1
ATOM 517 C C . LYS A 1 72 ? -12.281 -5.108 -7.607 1.00 76.62 72 LYS A C 1
ATOM 519 O O . LYS A 1 72 ? -13.446 -4.764 -7.430 1.00 76.62 72 LYS A O 1
ATOM 524 N N . TYR A 1 73 ? -11.252 -4.480 -7.043 1.00 79.50 73 TYR A N 1
ATOM 525 C CA . TYR A 1 73 ? -11.395 -3.401 -6.068 1.00 79.50 73 TYR A CA 1
ATOM 526 C C . TYR A 1 73 ? -10.998 -2.052 -6.666 1.00 79.50 73 TYR A C 1
ATOM 528 O O . TYR A 1 73 ? -10.170 -1.937 -7.567 1.00 79.50 73 TYR A O 1
ATOM 536 N N . PHE A 1 74 ? -11.571 -0.992 -6.118 1.00 77.00 74 PHE A N 1
ATOM 537 C CA . PHE A 1 74 ? -11.184 0.378 -6.408 1.00 77.00 74 PHE A CA 1
ATOM 538 C C . PHE A 1 74 ? -10.719 1.055 -5.124 1.00 77.00 74 PHE A C 1
ATOM 540 O O . PHE A 1 74 ? -11.483 1.089 -4.164 1.00 77.00 74 PHE A O 1
ATOM 547 N N . GLY A 1 75 ? -9.495 1.589 -5.122 1.00 77.50 75 GLY A N 1
ATOM 548 C CA . GLY A 1 75 ? -8.934 2.359 -4.011 1.00 77.50 75 GLY A CA 1
ATOM 549 C C . GLY A 1 75 ? -8.949 3.863 -4.288 1.00 77.50 75 GLY A C 1
ATOM 550 O O . GLY A 1 75 ? -8.394 4.300 -5.303 1.00 77.50 75 GLY A O 1
ATOM 551 N N . ALA A 1 76 ? -9.528 4.663 -3.391 1.00 79.00 76 ALA A N 1
ATOM 552 C CA . ALA A 1 76 ? -9.501 6.125 -3.488 1.00 79.00 76 ALA A CA 1
ATOM 553 C C . ALA A 1 76 ? -9.477 6.840 -2.134 1.00 79.00 76 ALA A C 1
ATOM 555 O O . ALA A 1 76 ? -9.915 6.304 -1.119 1.00 79.00 76 ALA A O 1
ATOM 556 N N . PHE A 1 77 ? -8.998 8.082 -2.148 1.00 77.56 77 PHE A N 1
ATOM 557 C CA . PHE A 1 77 ? -9.098 9.004 -1.018 1.00 77.56 77 PHE A CA 1
ATOM 558 C C . PHE A 1 77 ? -10.455 9.739 -1.059 1.00 77.56 77 PHE A C 1
ATOM 560 O O . PHE A 1 77 ? -10.754 10.343 -2.093 1.00 77.56 77 PHE A O 1
ATOM 567 N N . PRO A 1 78 ? -11.274 9.711 0.016 1.00 69.44 78 PRO A N 1
ATOM 568 C CA . PRO A 1 78 ? -12.633 10.268 0.035 1.00 69.44 78 PRO A CA 1
ATOM 569 C C . PRO A 1 78 ? -12.739 11.719 -0.439 1.00 69.44 78 PRO A C 1
ATOM 571 O O . PRO A 1 78 ? -13.625 12.034 -1.225 1.00 69.44 78 PRO A O 1
ATOM 574 N N . ASP A 1 79 ? -11.810 12.576 -0.011 1.00 69.88 79 ASP A N 1
ATOM 575 C CA . ASP A 1 79 ? -11.934 14.025 -0.213 1.00 69.88 79 ASP A CA 1
ATOM 576 C C . ASP A 1 79 ? -11.391 14.503 -1.566 1.00 69.88 79 ASP A C 1
ATOM 578 O O . ASP A 1 79 ? -11.778 15.558 -2.061 1.00 69.88 79 ASP A O 1
ATOM 582 N N . SER A 1 80 ? -10.484 13.739 -2.180 1.00 67.81 80 SER A N 1
ATOM 583 C CA . SER A 1 80 ? -9.837 14.1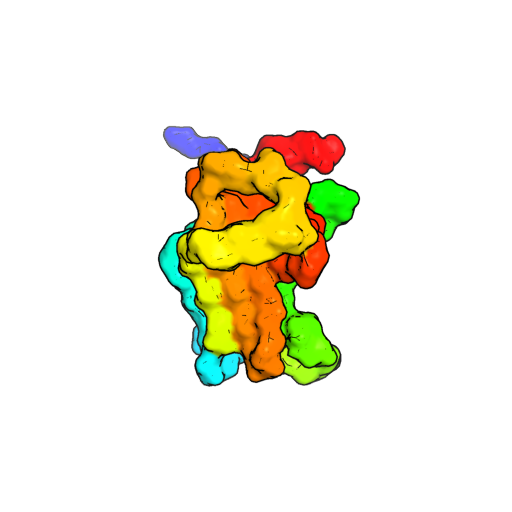25 -3.442 1.00 67.81 80 SER A CA 1
ATOM 584 C C . SER A 1 80 ? -10.262 13.271 -4.633 1.00 67.81 80 SER A C 1
ATOM 586 O O . SER A 1 80 ? -9.990 13.633 -5.777 1.00 67.81 80 SER A O 1
ATOM 588 N N . GLY A 1 81 ? -10.864 12.102 -4.391 1.00 65.00 81 GLY A N 1
ATOM 589 C CA . GLY A 1 81 ? -11.123 11.096 -5.422 1.00 65.00 81 GLY A CA 1
ATOM 590 C C . GLY A 1 81 ? -9.849 10.546 -6.079 1.00 65.00 81 GLY A C 1
ATOM 591 O O . GLY A 1 81 ? -9.936 9.800 -7.060 1.00 65.00 81 GLY A O 1
ATOM 592 N N . ALA A 1 82 ? -8.664 10.905 -5.569 1.00 68.06 82 ALA A N 1
ATOM 593 C CA . ALA A 1 82 ? -7.395 10.438 -6.097 1.00 68.06 82 ALA A CA 1
ATOM 594 C C . ALA A 1 82 ? -7.281 8.925 -5.895 1.00 68.06 82 ALA A C 1
ATOM 596 O O . ALA A 1 82 ? -7.626 8.399 -4.835 1.00 68.06 82 ALA A O 1
ATOM 597 N N . ARG A 1 83 ? -6.790 8.218 -6.919 1.00 72.31 83 ARG A N 1
ATOM 598 C CA . ARG A 1 83 ? -6.597 6.766 -6.848 1.00 72.31 83 ARG A CA 1
ATOM 599 C C . ARG A 1 83 ? -5.482 6.437 -5.861 1.00 72.31 83 ARG A C 1
ATOM 601 O O . ARG A 1 83 ? -4.378 6.959 -5.997 1.00 72.31 83 ARG A O 1
ATOM 608 N N . ALA A 1 84 ? -5.748 5.519 -4.938 1.00 77.38 84 ALA A N 1
ATOM 609 C CA . ALA A 1 84 ? -4.773 5.023 -3.972 1.00 77.38 84 ALA A CA 1
ATOM 610 C C . ALA A 1 84 ? -3.767 4.086 -4.664 1.00 77.38 84 ALA A C 1
ATOM 612 O O . ALA A 1 84 ? -3.911 2.869 -4.655 1.00 77.38 84 ALA A O 1
ATOM 613 N N . THR A 1 85 ? -2.777 4.677 -5.332 1.00 84.81 85 THR A N 1
ATOM 614 C CA . THR A 1 85 ? -1.698 3.967 -6.031 1.00 84.81 85 THR A CA 1
ATOM 615 C C . THR A 1 85 ? -0.375 4.332 -5.382 1.00 84.81 85 THR A C 1
ATOM 617 O O . THR A 1 85 ? -0.060 5.514 -5.272 1.00 84.81 85 THR A O 1
ATOM 620 N N . PHE A 1 86 ? 0.412 3.333 -5.000 1.00 89.25 86 PHE A N 1
ATOM 621 C CA . PHE A 1 86 ? 1.707 3.536 -4.359 1.00 89.25 86 PHE A CA 1
ATOM 622 C C . PHE A 1 86 ? 2.796 3.017 -5.286 1.00 89.25 86 PHE A C 1
ATOM 624 O O . PHE A 1 86 ? 2.771 1.850 -5.661 1.00 89.25 86 PHE A O 1
ATOM 631 N N . GLY A 1 87 ? 3.721 3.873 -5.709 1.00 91.88 87 GLY A N 1
ATOM 632 C CA . GLY A 1 87 ? 4.778 3.491 -6.640 1.00 91.88 87 GLY A CA 1
ATOM 633 C C . GLY A 1 87 ? 6.145 3.438 -5.974 1.00 91.88 87 GLY A C 1
ATOM 634 O O . GLY A 1 87 ? 6.504 4.302 -5.175 1.00 91.88 87 GLY A O 1
ATOM 635 N N . ALA A 1 88 ? 6.922 2.409 -6.314 1.00 93.69 88 ALA A N 1
ATOM 636 C CA . ALA A 1 88 ? 8.269 2.233 -5.779 1.00 93.69 88 ALA A CA 1
ATOM 637 C C . ALA A 1 88 ? 9.219 3.357 -6.231 1.00 93.69 88 ALA A C 1
ATOM 639 O O . ALA A 1 88 ? 10.145 3.716 -5.510 1.00 93.69 88 ALA A O 1
ATOM 640 N N . ALA A 1 89 ? 8.989 3.929 -7.419 1.00 93.75 89 ALA A N 1
ATOM 641 C CA . ALA A 1 89 ? 9.787 5.038 -7.930 1.00 93.75 89 ALA A CA 1
ATOM 642 C C . ALA A 1 89 ? 9.589 6.308 -7.096 1.00 93.75 89 ALA A C 1
ATOM 644 O O . ALA A 1 89 ? 10.562 6.984 -6.784 1.00 93.75 89 ALA A O 1
ATOM 645 N N . GLU A 1 90 ? 8.349 6.617 -6.722 1.00 92.31 90 GLU A N 1
ATOM 646 C CA . GLU A 1 90 ? 7.996 7.739 -5.854 1.00 92.31 90 GLU A CA 1
ATOM 647 C C . GLU A 1 90 ? 8.602 7.571 -4.464 1.00 92.31 90 GLU A C 1
ATOM 649 O O . GLU A 1 90 ? 9.194 8.513 -3.951 1.00 92.31 90 GLU A O 1
ATOM 654 N N . MET A 1 91 ? 8.517 6.366 -3.893 1.00 94.00 91 MET A N 1
ATOM 655 C CA . MET A 1 91 ? 9.144 6.052 -2.604 1.00 94.00 91 MET A CA 1
ATOM 656 C C . MET A 1 91 ? 10.654 6.288 -2.614 1.00 94.00 91 MET A C 1
ATOM 658 O O . MET A 1 91 ? 11.207 6.769 -1.634 1.00 94.00 91 MET A O 1
ATOM 662 N N . ASP A 1 92 ? 11.308 5.968 -3.730 1.00 93.69 92 ASP A N 1
ATOM 663 C CA . ASP A 1 92 ? 12.749 6.146 -3.908 1.00 93.69 92 ASP A CA 1
ATOM 664 C C . ASP A 1 92 ? 13.128 7.529 -4.470 1.00 93.69 92 ASP A C 1
ATOM 666 O O . ASP A 1 92 ? 14.286 7.741 -4.826 1.00 93.69 92 ASP A O 1
ATOM 670 N N . ASN A 1 93 ? 12.178 8.466 -4.599 1.00 92.38 93 ASN A N 1
ATOM 671 C CA . ASN A 1 93 ? 12.374 9.778 -5.232 1.00 92.38 93 ASN A CA 1
ATOM 672 C C . ASN A 1 93 ? 13.016 9.710 -6.637 1.00 92.38 93 ASN A C 1
ATOM 674 O O . ASN A 1 93 ? 13.728 10.619 -7.067 1.00 92.38 93 ASN A O 1
ATOM 678 N N . LYS A 1 94 ? 12.759 8.631 -7.385 1.00 91.75 94 LYS A N 1
ATOM 679 C CA . LYS A 1 94 ? 13.295 8.422 -8.735 1.00 91.75 94 LYS A CA 1
ATOM 680 C C . LYS A 1 94 ? 12.464 9.163 -9.781 1.00 91.75 94 LYS A C 1
ATOM 682 O O . LYS A 1 94 ? 11.226 9.160 -9.772 1.00 91.75 94 LYS A O 1
ATOM 687 N N . THR A 1 95 ? 13.158 9.757 -10.748 1.00 89.38 95 THR A N 1
ATOM 688 C CA . THR A 1 95 ? 12.566 10.523 -11.854 1.00 89.38 95 THR A CA 1
ATOM 689 C C . THR A 1 95 ? 13.128 10.070 -13.205 1.00 89.38 95 THR A C 1
ATOM 691 O O . THR A 1 95 ? 14.101 9.322 -13.266 1.00 89.38 95 THR A O 1
ATOM 694 N N . GLY A 1 96 ? 12.465 10.452 -14.301 1.00 86.50 96 GLY A N 1
ATOM 695 C CA . GLY A 1 96 ? 12.913 10.118 -15.657 1.00 86.50 96 GLY A CA 1
ATOM 696 C C . GLY A 1 96 ? 13.088 8.613 -15.901 1.00 86.50 96 GLY A C 1
ATOM 697 O O . GLY A 1 96 ? 12.245 7.809 -15.500 1.00 86.50 96 GLY A O 1
ATOM 698 N N . ALA A 1 97 ? 14.184 8.245 -16.567 1.00 85.56 97 ALA A N 1
ATOM 699 C CA . ALA A 1 97 ? 14.490 6.864 -16.947 1.00 85.56 97 ALA A CA 1
ATOM 700 C C . ALA A 1 97 ? 14.766 5.938 -15.746 1.00 85.56 97 ALA A C 1
ATOM 702 O O . ALA A 1 97 ? 14.535 4.734 -15.829 1.00 85.56 97 ALA A O 1
ATOM 703 N N . ASP A 1 98 ? 15.198 6.480 -14.603 1.00 85.88 98 ASP A N 1
ATOM 704 C CA . ASP A 1 98 ? 15.531 5.670 -13.424 1.00 85.88 98 ASP A CA 1
ATOM 705 C C . ASP A 1 98 ? 14.299 5.070 -12.740 1.00 85.88 98 ASP A C 1
ATOM 707 O O . ASP A 1 98 ? 14.408 4.114 -11.966 1.00 85.88 98 ASP A O 1
ATOM 711 N N . ARG A 1 99 ? 13.108 5.583 -13.066 1.00 89.81 99 ARG A N 1
ATOM 712 C CA . ARG A 1 99 ? 11.831 5.072 -12.561 1.00 89.81 99 ARG A CA 1
ATOM 713 C C . ARG A 1 99 ? 11.585 3.625 -12.965 1.00 89.81 99 ARG A C 1
ATOM 715 O O . ARG A 1 99 ? 11.102 2.854 -12.147 1.00 89.81 99 ARG A O 1
ATOM 722 N N . GLU A 1 100 ? 11.951 3.237 -14.188 1.00 86.56 100 GLU A N 1
ATOM 723 C CA . GLU A 1 100 ? 11.718 1.886 -14.724 1.00 86.56 100 GLU A CA 1
ATOM 724 C C . GLU A 1 100 ? 12.333 0.790 -13.841 1.00 86.56 100 GLU A C 1
ATOM 726 O O . GLU A 1 100 ? 11.777 -0.297 -13.697 1.00 86.56 100 GLU A O 1
ATOM 731 N N . LYS A 1 101 ? 13.456 1.102 -13.187 1.00 87.50 101 LYS A N 1
ATOM 732 C CA . LYS A 1 101 ? 14.201 0.174 -12.331 1.00 87.50 101 LYS A CA 1
ATOM 733 C C . LYS A 1 101 ? 13.709 0.154 -10.885 1.00 87.50 101 LYS A C 1
ATOM 735 O O . LYS A 1 101 ? 14.310 -0.531 -10.063 1.00 87.50 101 LYS A O 1
ATOM 740 N N . ALA A 1 102 ? 12.685 0.928 -10.535 1.00 93.81 102 ALA A N 1
ATOM 741 C CA . ALA A 1 102 ? 12.143 0.949 -9.185 1.00 93.81 102 ALA A CA 1
ATOM 742 C C . ALA A 1 102 ? 11.164 -0.212 -8.978 1.00 93.81 102 ALA A C 1
ATOM 744 O O . ALA A 1 102 ? 10.243 -0.418 -9.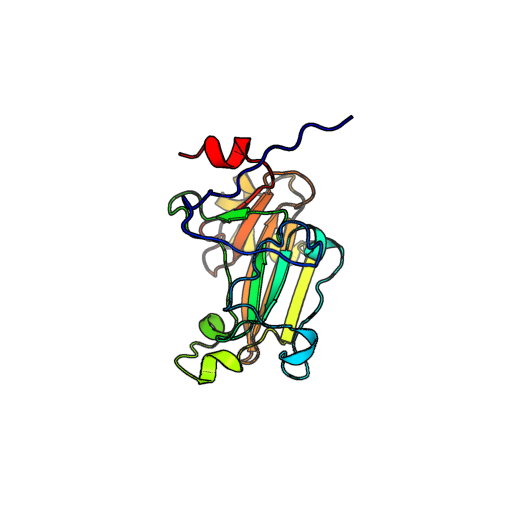770 1.00 93.81 102 ALA A O 1
ATOM 745 N N . TYR A 1 103 ? 11.348 -0.964 -7.899 1.00 95.69 103 TYR A N 1
ATOM 746 C CA . TYR A 1 103 ? 10.518 -2.123 -7.576 1.00 95.69 103 TYR A CA 1
ATOM 747 C C . TYR A 1 103 ? 10.322 -2.261 -6.067 1.00 95.69 103 TYR A C 1
ATOM 749 O O . TYR A 1 103 ? 11.055 -1.654 -5.287 1.00 95.69 103 TYR A O 1
ATOM 757 N N . PHE A 1 104 ? 9.345 -3.066 -5.655 1.00 96.31 104 PHE A N 1
ATOM 758 C CA . PHE A 1 104 ? 9.201 -3.480 -4.262 1.00 96.31 104 PHE A CA 1
ATOM 759 C C . PHE A 1 104 ? 10.037 -4.728 -4.036 1.00 96.31 104 PHE A C 1
ATOM 761 O O . PHE A 1 104 ? 9.848 -5.728 -4.727 1.00 96.31 104 PHE A O 1
ATOM 768 N N . LYS A 1 105 ? 10.962 -4.687 -3.080 1.00 96.06 105 LYS A N 1
ATOM 769 C CA . LYS A 1 105 ? 11.758 -5.864 -2.702 1.00 96.06 105 LYS A CA 1
ATOM 770 C C . LYS A 1 105 ? 11.102 -6.684 -1.594 1.00 96.06 105 LYS A C 1
ATOM 772 O O . LYS A 1 105 ? 11.391 -7.866 -1.459 1.00 96.06 105 LYS A O 1
ATOM 777 N N . ALA A 1 106 ? 10.196 -6.071 -0.833 1.00 96.62 106 ALA A N 1
ATOM 778 C CA . ALA A 1 106 ? 9.335 -6.768 0.108 1.00 96.62 106 ALA A CA 1
ATOM 779 C C . ALA A 1 106 ? 7.966 -6.086 0.195 1.00 96.62 106 ALA A C 1
ATOM 781 O O . ALA A 1 106 ? 7.855 -4.862 0.121 1.00 96.62 106 ALA A O 1
ATOM 782 N N . VAL A 1 107 ? 6.930 -6.904 0.362 1.00 96.06 107 VAL A N 1
ATOM 783 C CA . VAL A 1 107 ? 5.580 -6.479 0.730 1.00 96.06 107 VAL A CA 1
ATOM 784 C C . VAL A 1 107 ? 5.132 -7.401 1.853 1.00 96.06 107 VAL A C 1
ATOM 786 O O . VAL A 1 107 ? 4.993 -8.607 1.641 1.00 96.06 107 VAL A O 1
ATOM 789 N N . THR A 1 108 ? 4.954 -6.855 3.050 1.00 94.75 108 THR A N 1
ATOM 790 C CA . THR A 1 108 ? 4.533 -7.611 4.235 1.00 94.75 108 THR A CA 1
ATOM 791 C C . THR A 1 108 ? 3.087 -7.282 4.558 1.00 94.75 108 THR A C 1
ATOM 793 O O . THR A 1 108 ? 2.660 -6.136 4.458 1.00 94.75 108 THR A O 1
ATOM 796 N N . TYR A 1 109 ? 2.319 -8.297 4.940 1.00 92.88 109 TYR A N 1
ATOM 797 C CA . TYR A 1 109 ? 0.936 -8.127 5.362 1.00 92.88 109 TYR A CA 1
ATOM 798 C C . TYR A 1 109 ? 0.643 -9.091 6.494 1.00 92.88 109 TYR A C 1
ATOM 800 O O . TYR A 1 109 ? 0.541 -10.294 6.274 1.00 92.88 109 TYR A O 1
ATOM 808 N N . ASN A 1 110 ? 0.580 -8.556 7.707 1.00 92.31 110 ASN A N 1
ATOM 809 C CA . ASN A 1 110 ? 0.450 -9.346 8.923 1.00 92.31 110 ASN A CA 1
ATOM 810 C C . ASN A 1 110 ? -0.578 -8.708 9.848 1.00 92.31 110 ASN A C 1
ATOM 812 O O . ASN A 1 110 ? -0.809 -7.498 9.799 1.00 92.31 110 ASN A O 1
ATOM 816 N N . ARG A 1 111 ? -1.162 -9.511 10.740 1.00 91.94 111 ARG A N 1
ATOM 817 C CA . ARG A 1 111 ? -1.987 -8.981 11.826 1.00 91.94 111 ARG A CA 1
ATOM 818 C C . ARG A 1 111 ? -1.182 -7.950 12.622 1.00 91.94 111 ARG A C 1
ATOM 820 O O . ARG A 1 111 ? -0.018 -8.188 12.939 1.00 91.94 111 ARG A O 1
ATOM 827 N N . MET A 1 112 ? -1.804 -6.815 12.932 1.00 92.19 112 MET A N 1
ATOM 828 C CA . MET A 1 112 ? -1.170 -5.765 13.723 1.00 92.19 112 MET A CA 1
ATOM 829 C C . MET A 1 112 ? -0.824 -6.312 15.110 1.00 92.19 112 MET A C 1
ATOM 831 O O . MET A 1 112 ? -1.683 -6.892 15.778 1.00 92.19 112 MET A O 1
ATOM 835 N N . ALA A 1 113 ? 0.432 -6.146 15.522 1.00 92.62 113 ALA A N 1
ATOM 836 C CA . ALA A 1 113 ? 0.881 -6.538 16.849 1.00 92.62 113 ALA A CA 1
ATOM 837 C C . ALA A 1 113 ? 0.341 -5.571 17.911 1.00 92.62 113 ALA A C 1
ATOM 839 O O . ALA A 1 113 ? 0.230 -4.368 17.663 1.00 92.62 113 ALA A O 1
ATOM 840 N N . ASP A 1 114 ? 0.080 -6.073 19.119 1.00 91.44 114 ASP A N 1
ATOM 841 C CA . ASP A 1 114 ? -0.425 -5.241 20.218 1.00 91.44 114 ASP A CA 1
ATOM 842 C C . ASP A 1 114 ? 0.540 -4.097 20.558 1.00 91.44 114 ASP A C 1
ATOM 844 O O . ASP A 1 114 ? 0.101 -2.979 20.804 1.00 91.44 114 ASP A O 1
ATOM 848 N N . ALA A 1 115 ? 1.855 -4.339 20.505 1.00 92.44 115 ALA A N 1
ATOM 849 C CA . ALA A 1 115 ? 2.861 -3.303 20.744 1.00 92.44 115 ALA A CA 1
ATOM 850 C C . ALA A 1 115 ? 2.765 -2.144 19.733 1.00 92.44 115 ALA A C 1
ATOM 852 O O . ALA A 1 115 ? 2.784 -0.981 20.136 1.00 92.44 115 ALA A O 1
ATOM 853 N N . ASP A 1 116 ? 2.591 -2.455 18.445 1.00 92.06 116 ASP A N 1
ATOM 854 C CA . ASP A 1 116 ? 2.407 -1.450 17.391 1.00 92.06 116 ASP A CA 1
ATOM 855 C C . ASP A 1 116 ? 1.092 -0.683 17.582 1.00 92.06 116 ASP A C 1
ATOM 857 O O . ASP A 1 116 ? 1.039 0.532 17.392 1.00 92.06 116 ASP A O 1
ATOM 861 N N . TYR A 1 117 ? 0.023 -1.378 17.985 1.00 92.00 117 TYR A N 1
ATOM 862 C 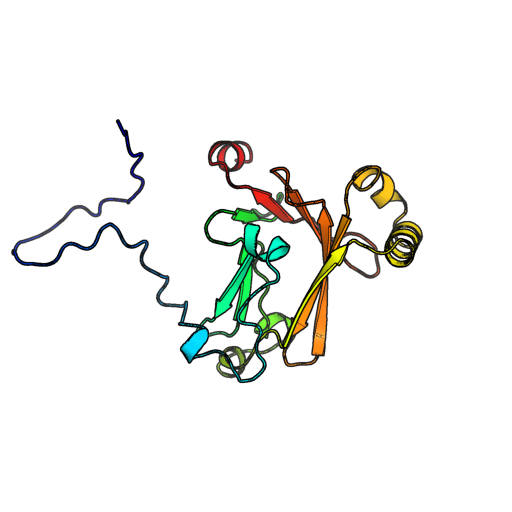CA . TYR A 1 117 ? -1.269 -0.756 18.267 1.00 92.00 117 TYR A CA 1
ATOM 863 C C . TYR A 1 117 ? -1.185 0.218 19.447 1.00 92.00 117 TYR A C 1
ATOM 865 O O . TYR A 1 117 ? -1.640 1.355 19.346 1.00 92.00 117 TYR A O 1
ATOM 873 N N . GLN A 1 118 ? -0.543 -0.184 20.547 1.00 93.44 118 GLN A N 1
ATOM 874 C CA . GLN A 1 118 ? -0.343 0.690 21.704 1.00 93.44 118 GLN A CA 1
ATOM 875 C C . GLN A 1 118 ? 0.570 1.879 21.375 1.00 93.44 118 GLN A C 1
ATOM 877 O O . GLN A 1 118 ? 0.313 2.994 21.831 1.00 93.44 118 GLN A O 1
ATOM 882 N N . ALA A 1 119 ? 1.606 1.68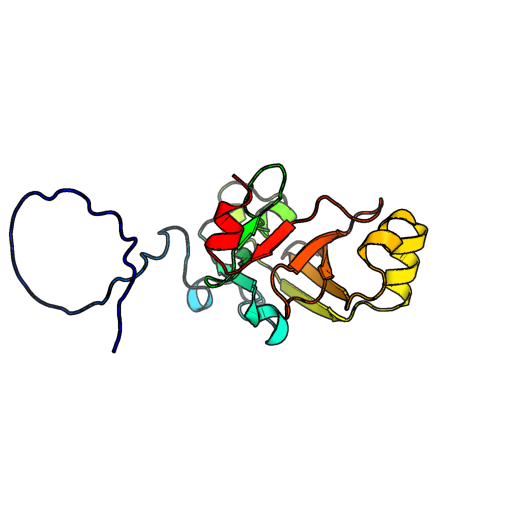0 20.554 1.00 92.56 119 ALA A N 1
ATOM 883 C CA . ALA A 1 119 ? 2.457 2.770 20.081 1.00 92.56 119 ALA A CA 1
ATOM 884 C C . ALA A 1 119 ? 1.663 3.792 19.249 1.00 92.56 119 ALA A C 1
ATOM 886 O O . ALA A 1 119 ? 1.807 4.996 19.468 1.00 92.56 119 ALA A O 1
ATOM 887 N N . LEU A 1 120 ? 0.775 3.321 18.365 1.00 92.25 120 LEU A N 1
ATOM 888 C CA . LEU A 1 120 ? -0.132 4.178 17.604 1.00 92.25 120 LEU A CA 1
ATOM 889 C C . LEU A 1 120 ? -1.055 4.981 18.528 1.00 92.25 120 LEU A C 1
ATOM 891 O O . LEU A 1 120 ? -1.127 6.196 18.387 1.00 92.25 120 LEU A O 1
ATOM 895 N N . LEU A 1 121 ? -1.717 4.337 19.493 1.00 93.56 121 LEU A N 1
ATOM 896 C CA . LEU A 1 121 ? -2.626 5.031 20.414 1.00 93.56 121 LEU A CA 1
ATOM 897 C C . LEU A 1 121 ? -1.911 6.026 21.333 1.00 93.56 121 LEU A C 1
ATOM 899 O O . LEU A 1 121 ? -2.503 7.017 21.749 1.00 93.56 121 LEU A O 1
ATOM 903 N N . LYS A 1 122 ? -0.636 5.790 21.649 1.00 93.38 122 LYS A N 1
ATOM 904 C CA . LYS A 1 122 ? 0.177 6.752 22.396 1.00 93.38 122 LYS A CA 1
ATOM 905 C C . LYS A 1 122 ? 0.470 8.008 21.572 1.00 93.38 122 LYS A C 1
ATOM 907 O O . LYS A 1 122 ? 0.463 9.102 22.129 1.00 93.38 122 LYS A O 1
ATOM 912 N N . ALA A 1 123 ? 0.762 7.847 20.281 1.00 91.19 123 ALA A N 1
ATOM 913 C CA . ALA A 1 123 ? 1.020 8.964 19.373 1.00 91.19 123 ALA A CA 1
ATOM 914 C C . ALA A 1 123 ? -0.272 9.711 18.999 1.00 91.19 123 ALA A C 1
ATOM 916 O O . ALA A 1 123 ? -0.277 10.938 18.937 1.00 91.19 123 ALA A O 1
ATOM 917 N N . ASP A 1 124 ? -1.364 8.974 18.798 1.00 90.62 124 ASP A N 1
ATOM 918 C CA . ASP A 1 124 ? -2.683 9.498 18.465 1.00 90.62 124 ASP A CA 1
ATOM 919 C C . ASP A 1 124 ? -3.796 8.741 19.218 1.00 90.62 124 ASP A C 1
ATOM 921 O O . ASP A 1 124 ? -4.357 7.760 18.718 1.00 90.62 124 ASP A O 1
ATOM 925 N N . PRO A 1 125 ? -4.180 9.221 20.413 1.00 90.75 125 PRO A N 1
ATOM 926 C CA . PRO A 1 125 ? -5.257 8.612 21.191 1.00 90.75 125 PRO A CA 1
ATOM 927 C C . PRO A 1 125 ? -6.629 8.676 20.505 1.00 90.75 125 PRO A C 1
ATOM 929 O O . PRO A 1 125 ? -7.518 7.881 20.809 1.00 90.75 125 PRO A O 1
ATOM 932 N N . ILE A 1 126 ? -6.841 9.617 19.575 1.00 90.69 126 ILE A N 1
ATOM 933 C CA . ILE A 1 126 ? -8.139 9.805 18.910 1.00 90.69 126 ILE A CA 1
ATOM 934 C C . ILE A 1 126 ? -8.426 8.639 17.963 1.00 90.69 126 ILE A C 1
ATOM 936 O O . ILE A 1 126 ? -9.591 8.249 17.812 1.00 90.69 126 ILE A O 1
ATOM 940 N N . SER A 1 127 ? -7.377 8.033 17.401 1.00 88.25 127 SER A N 1
ATOM 941 C CA . SER A 1 127 ? -7.469 6.844 16.554 1.00 88.25 127 SER A CA 1
ATOM 942 C C . SER A 1 127 ? -8.238 5.694 17.207 1.00 88.25 127 SER A C 1
ATOM 944 O O . SER A 1 127 ? -8.915 4.946 16.503 1.00 88.25 127 SER A O 1
ATOM 946 N N . GLU A 1 128 ? -8.247 5.570 18.541 1.00 90.12 128 GLU A N 1
ATOM 947 C CA . GLU A 1 128 ? -9.002 4.513 19.228 1.00 90.12 128 GLU A CA 1
ATOM 948 C C . GLU A 1 128 ? -10.488 4.503 18.825 1.00 90.12 128 GLU A C 1
ATOM 950 O O . GLU A 1 128 ? -11.072 3.436 18.624 1.00 90.12 128 GLU A O 1
ATOM 955 N N . LYS A 1 129 ? -11.088 5.681 18.599 1.00 88.75 129 LYS A N 1
ATOM 956 C CA . LYS A 1 129 ? -12.495 5.815 18.181 1.00 88.75 129 LYS A CA 1
ATOM 957 C C . LYS A 1 129 ? -12.793 5.122 16.850 1.00 88.75 129 LYS A C 1
ATOM 959 O O . LYS A 1 129 ? -13.919 4.684 16.632 1.00 88.75 129 LYS A O 1
ATOM 964 N N . ILE A 1 130 ? -11.799 5.037 15.970 1.00 84.94 130 ILE A N 1
ATOM 965 C CA . ILE A 1 130 ? -11.907 4.421 14.642 1.00 84.94 130 ILE A CA 1
ATOM 966 C C . ILE A 1 130 ? -11.571 2.926 14.724 1.00 84.94 130 ILE A C 1
ATOM 968 O O . ILE A 1 130 ? -12.202 2.101 14.061 1.00 84.94 130 ILE A O 1
ATOM 972 N N . LEU A 1 131 ? -10.577 2.574 15.543 1.00 89.56 131 LEU A N 1
ATOM 973 C CA . LEU A 1 131 ? -9.942 1.255 15.530 1.00 89.56 131 LEU A CA 1
ATOM 974 C C . LEU A 1 131 ? -10.561 0.241 16.495 1.00 89.56 131 LEU A C 1
ATOM 976 O O . LEU A 1 131 ? -10.388 -0.966 16.314 1.00 89.56 131 LEU A O 1
ATOM 980 N N . LYS A 1 132 ? -11.275 0.697 17.526 1.00 88.00 132 LYS A N 1
ATOM 981 C CA . LYS A 1 132 ? -11.811 -0.176 18.574 1.00 88.00 132 LYS A CA 1
ATOM 982 C C . LYS A 1 132 ? -12.709 -1.279 18.004 1.00 88.00 132 LYS A C 1
ATOM 984 O O . LYS A 1 132 ? -13.652 -1.024 17.257 1.00 88.00 132 LYS A O 1
ATOM 989 N N . GLY A 1 133 ? -12.416 -2.523 18.391 1.00 86.00 133 GLY A N 1
ATOM 990 C CA . GLY A 1 133 ? -13.174 -3.709 17.976 1.00 86.00 133 GLY A CA 1
ATOM 991 C C . GLY A 1 133 ? -12.986 -4.112 16.510 1.00 86.00 133 GLY A C 1
ATOM 992 O O . GLY A 1 133 ? -13.690 -5.000 16.032 1.00 86.00 133 GLY A O 1
ATOM 993 N N . LYS A 1 134 ? -12.063 -3.474 15.781 1.00 88.25 134 LYS A N 1
ATOM 994 C CA . LYS A 1 134 ? -11.721 -3.838 14.406 1.00 88.25 134 LYS A CA 1
ATOM 995 C C . LYS A 1 134 ? -10.589 -4.857 14.388 1.00 88.25 134 LYS A C 1
ATOM 997 O O . LYS A 1 134 ? -9.712 -4.849 15.248 1.00 88.25 134 LYS A O 1
ATOM 1002 N N . LYS A 1 135 ? -10.582 -5.716 13.371 1.00 88.75 135 LYS A N 1
ATOM 1003 C CA . LYS A 1 135 ? -9.411 -6.531 13.053 1.00 88.75 135 LYS A CA 1
ATOM 1004 C C . LYS A 1 135 ? -8.445 -5.682 12.234 1.00 88.75 135 LYS A C 1
ATOM 1006 O O . LYS A 1 135 ? -8.837 -5.094 11.230 1.00 88.75 135 LYS A O 1
ATOM 1011 N N . LEU A 1 136 ? -7.212 -5.578 12.712 1.00 91.62 136 LEU A N 1
ATOM 1012 C CA . LEU A 1 136 ? -6.209 -4.649 12.207 1.00 91.62 136 LEU A CA 1
ATOM 1013 C C . LEU A 1 136 ? -5.030 -5.419 11.627 1.00 91.62 136 LEU A C 1
ATOM 1015 O O . LEU A 1 136 ? -4.543 -6.375 12.234 1.00 91.62 136 LEU A O 1
ATOM 1019 N N . TYR A 1 137 ? -4.558 -4.966 10.477 1.00 92.62 137 TYR A N 1
ATOM 1020 C CA . TYR A 1 137 ? -3.415 -5.520 9.774 1.00 92.62 137 TYR A CA 1
ATOM 1021 C C . TYR A 1 137 ? -2.429 -4.410 9.458 1.00 92.62 137 TYR A C 1
ATOM 1023 O O . TYR A 1 137 ? -2.819 -3.300 9.104 1.00 92.62 137 TYR A O 1
ATOM 1031 N N . ARG A 1 138 ? -1.145 -4.725 9.560 1.00 93.81 138 ARG A N 1
ATOM 1032 C CA . ARG A 1 138 ? -0.070 -3.862 9.097 1.00 93.81 138 ARG A CA 1
ATOM 1033 C C . ARG A 1 138 ? 0.350 -4.308 7.704 1.00 93.81 138 ARG A C 1
ATOM 1035 O O . ARG A 1 138 ? 0.637 -5.486 7.491 1.00 93.81 138 ARG A O 1
ATOM 1042 N N . LEU A 1 139 ? 0.363 -3.359 6.776 1.00 94.19 139 LEU A N 1
ATOM 1043 C CA . LEU A 1 139 ? 0.899 -3.510 5.430 1.00 94.19 139 LEU A CA 1
ATOM 1044 C C . LEU A 1 139 ? 2.160 -2.656 5.330 1.00 94.19 139 LEU A C 1
ATOM 1046 O O . LEU A 1 139 ? 2.055 -1.440 5.461 1.00 94.19 139 LEU A O 1
ATOM 1050 N N . ASP A 1 140 ? 3.316 -3.255 5.057 1.00 95.31 140 ASP A N 1
ATOM 1051 C CA . ASP A 1 140 ? 4.521 -2.491 4.729 1.00 95.31 140 ASP A CA 1
ATOM 1052 C C . ASP A 1 140 ? 4.937 -2.754 3.283 1.00 95.31 140 ASP A C 1
ATOM 1054 O O . ASP A 1 140 ? 5.031 -3.896 2.825 1.00 95.31 140 ASP A O 1
ATOM 1058 N N . LEU A 1 141 ? 5.199 -1.670 2.561 1.00 96.38 141 LEU A N 1
ATOM 1059 C CA . LEU A 1 141 ? 5.805 -1.681 1.239 1.00 96.38 141 LEU A CA 1
ATOM 1060 C C . LEU A 1 141 ? 7.264 -1.263 1.398 1.00 96.38 141 LEU A C 1
ATOM 1062 O O . LEU A 1 141 ? 7.531 -0.164 1.881 1.00 96.38 141 LEU A O 1
ATOM 1066 N N . VAL A 1 142 ? 8.199 -2.114 0.977 1.00 97.12 142 VAL A N 1
ATOM 1067 C CA . VAL A 1 142 ? 9.635 -1.815 1.012 1.00 97.12 142 VAL A CA 1
ATOM 1068 C C . VAL A 1 142 ? 10.153 -1.711 -0.412 1.00 97.12 142 VAL A C 1
ATOM 1070 O O . VAL A 1 142 ? 10.121 -2.681 -1.179 1.00 97.12 142 VAL A O 1
ATOM 1073 N N . SER A 1 143 ? 10.630 -0.527 -0.776 1.00 96.25 143 SER A N 1
ATOM 1074 C CA . SER A 1 143 ? 11.171 -0.260 -2.102 1.00 96.25 143 SER A CA 1
ATOM 1075 C C . SER A 1 143 ? 12.588 -0.814 -2.269 1.00 96.25 143 SER A C 1
ATOM 1077 O O . SER A 1 143 ? 13.280 -1.196 -1.320 1.00 96.25 143 SER A O 1
ATOM 1079 N N . SER A 1 144 ? 13.044 -0.836 -3.518 1.00 94.25 144 SER A N 1
ATOM 1080 C CA . SER A 1 144 ? 14.404 -1.211 -3.894 1.00 94.25 144 SER A CA 1
ATOM 1081 C C . SER A 1 144 ? 15.485 -0.356 -3.224 1.00 94.25 144 SER A C 1
ATOM 1083 O O . SER A 1 144 ? 16.587 -0.853 -3.018 1.00 94.25 144 SER A O 1
ATOM 1085 N N . GLY A 1 145 ? 15.170 0.897 -2.879 1.00 93.31 145 GLY A N 1
ATOM 1086 C CA . GLY A 1 145 ? 16.052 1.829 -2.178 1.00 93.31 145 GLY A CA 1
ATOM 1087 C C . GLY A 1 145 ? 15.917 1.826 -0.655 1.00 93.31 145 GLY A C 1
ATOM 1088 O O . GLY A 1 145 ? 16.298 2.815 -0.043 1.00 93.31 145 GLY A O 1
ATOM 1089 N N . ASP A 1 146 ? 15.362 0.767 -0.052 1.00 94.75 146 ASP A N 1
ATOM 1090 C CA . ASP A 1 146 ? 15.207 0.616 1.409 1.00 94.75 146 ASP A CA 1
ATOM 1091 C C . ASP A 1 146 ? 14.205 1.581 2.070 1.00 94.75 146 ASP A C 1
ATOM 1093 O O . ASP A 1 146 ? 14.083 1.604 3.294 1.00 94.75 146 ASP A O 1
ATOM 1097 N N . ASN A 1 147 ? 13.422 2.324 1.284 1.00 95.75 147 ASN A N 1
ATOM 1098 C CA . ASN A 1 147 ? 12.357 3.166 1.819 1.00 95.75 147 ASN A CA 1
ATOM 1099 C C . ASN A 1 147 ? 11.136 2.316 2.178 1.00 95.75 147 ASN A C 1
ATOM 1101 O O . ASN A 1 147 ? 10.749 1.405 1.437 1.00 95.75 147 ASN A O 1
ATOM 1105 N N . VAL A 1 148 ? 10.507 2.641 3.307 1.00 95.12 148 VAL A N 1
ATOM 1106 C CA . VAL A 1 148 ? 9.343 1.920 3.828 1.00 95.12 148 VAL A CA 1
ATOM 1107 C C . VAL A 1 148 ? 8.132 2.842 3.849 1.00 95.12 148 VAL A C 1
ATOM 1109 O O . VAL A 1 148 ? 8.186 3.938 4.403 1.00 95.12 148 VAL A O 1
ATOM 1112 N N . LEU A 1 149 ? 7.026 2.378 3.270 1.00 93.06 149 LEU A N 1
ATOM 1113 C CA . LEU A 1 149 ? 5.701 2.944 3.498 1.00 93.06 149 LEU A CA 1
ATOM 1114 C C . LEU A 1 149 ? 4.875 1.938 4.287 1.00 93.06 149 LEU A C 1
ATOM 1116 O O . LEU A 1 149 ? 4.642 0.825 3.817 1.00 93.06 149 LEU A O 1
ATOM 1120 N N . SER A 1 150 ? 4.422 2.350 5.465 1.00 93.56 150 SER A N 1
ATOM 1121 C CA . SER A 1 150 ? 3.609 1.524 6.351 1.00 93.56 150 SER A CA 1
ATOM 1122 C C . SER A 1 150 ? 2.163 1.996 6.346 1.00 93.56 150 SER A C 1
ATOM 1124 O O . SER A 1 150 ? 1.876 3.194 6.352 1.00 93.56 150 SER A O 1
ATOM 1126 N N . PHE A 1 151 ? 1.243 1.042 6.378 1.00 92.62 151 PHE A N 1
ATOM 1127 C CA . PHE A 1 151 ? -0.187 1.288 6.398 1.00 92.62 151 PHE A CA 1
ATOM 1128 C C . PHE A 1 151 ? -0.873 0.419 7.443 1.00 92.62 151 PHE A C 1
ATOM 1130 O O . PHE A 1 151 ? -0.504 -0.734 7.671 1.00 92.62 151 PHE A O 1
ATOM 1137 N N . LEU A 1 152 ? -1.933 0.968 8.022 1.00 92.75 152 LEU A N 1
ATOM 1138 C CA . LEU A 1 152 ? -2.917 0.230 8.787 1.00 92.75 152 LEU A CA 1
ATOM 1139 C C . LEU A 1 152 ? -4.078 -0.138 7.871 1.00 92.75 152 LEU A C 1
ATOM 1141 O O . LEU A 1 152 ? -4.725 0.732 7.295 1.00 92.75 152 LEU A O 1
ATOM 1145 N N . VAL A 1 153 ? -4.370 -1.425 7.769 1.00 91.00 153 VAL A N 1
ATOM 1146 C CA . VAL A 1 153 ? -5.514 -1.960 7.038 1.00 91.00 153 VAL A CA 1
ATOM 1147 C C . VAL A 1 153 ? -6.524 -2.477 8.055 1.00 91.00 153 VAL A C 1
ATOM 1149 O O . VAL A 1 153 ? -6.215 -3.357 8.859 1.00 91.00 153 VAL A O 1
ATOM 1152 N N . ILE A 1 154 ? -7.738 -1.935 8.028 1.00 88.81 154 ILE A N 1
ATOM 1153 C CA . ILE A 1 154 ? -8.872 -2.527 8.744 1.00 88.81 154 ILE A CA 1
ATOM 1154 C C . ILE A 1 154 ? -9.369 -3.701 7.897 1.00 88.81 154 ILE A C 1
ATOM 1156 O O . ILE A 1 154 ? -9.525 -3.531 6.693 1.00 88.81 154 ILE A O 1
ATOM 1160 N N . GLU A 1 155 ? -9.562 -4.871 8.516 1.00 75.94 155 GLU A N 1
ATOM 1161 C CA . GLU A 1 155 ? -9.777 -6.171 7.863 1.00 75.94 155 GLU A CA 1
ATOM 1162 C C . GLU A 1 155 ? -10.554 -6.085 6.535 1.00 75.94 155 GLU A C 1
ATOM 1164 O O . GLU A 1 155 ? -11.705 -5.641 6.520 1.00 75.94 155 GLU A O 1
ATOM 1169 N N . PRO A 1 156 ? -9.950 -6.553 5.428 1.00 68.75 156 PRO A N 1
ATOM 1170 C CA . PRO A 1 156 ? -10.473 -6.354 4.080 1.00 68.75 156 PRO A CA 1
ATOM 1171 C C . PRO A 1 156 ? -11.622 -7.298 3.702 1.00 68.75 156 PRO A C 1
ATOM 1173 O O . PRO A 1 156 ? -12.200 -7.162 2.627 1.00 68.75 156 PRO A O 1
ATOM 1176 N N . LEU A 1 157 ? -11.967 -8.266 4.559 1.00 62.94 157 LEU A N 1
ATOM 1177 C CA . LEU A 1 157 ? -12.977 -9.293 4.265 1.00 62.94 157 LEU A CA 1
ATOM 1178 C C . LEU A 1 157 ? -14.425 -8.773 4.312 1.00 62.94 157 LEU A C 1
ATOM 1180 O O . LEU A 1 157 ? -15.344 -9.496 3.928 1.00 62.94 157 LEU A O 1
ATOM 1184 N N . ALA A 1 158 ? -14.635 -7.530 4.752 1.00 64.00 158 ALA A N 1
ATOM 1185 C CA . ALA A 1 158 ? -15.910 -6.831 4.663 1.00 64.00 158 ALA A CA 1
ATOM 1186 C C . ALA A 1 158 ? -15.732 -5.523 3.879 1.00 64.00 158 ALA A C 1
ATOM 1188 O O . ALA A 1 158 ? -14.852 -4.723 4.175 1.00 64.00 158 ALA A O 1
ATOM 1189 N N . GLU A 1 159 ? -16.577 -5.303 2.873 1.00 66.06 159 GLU A N 1
ATOM 1190 C CA . GLU A 1 159 ? -16.523 -4.121 2.010 1.00 66.06 159 GLU A CA 1
ATOM 1191 C C . GLU A 1 159 ? -17.557 -3.070 2.444 1.00 66.06 159 GLU A C 1
ATOM 1193 O O . GLU A 1 159 ? -18.709 -3.436 2.698 1.00 66.06 159 GLU A O 1
ATOM 1198 N N . PRO A 1 160 ? -17.219 -1.763 2.466 1.00 71.00 160 PRO A N 1
ATOM 1199 C CA . PRO A 1 160 ? -15.900 -1.158 2.240 1.00 71.00 160 PRO A CA 1
ATOM 1200 C C . PRO A 1 160 ? -14.901 -1.459 3.363 1.00 71.00 160 PRO A C 1
ATOM 1202 O O . PRO A 1 160 ? -15.281 -1.499 4.533 1.00 71.00 160 PRO A O 1
ATOM 1205 N N . PHE A 1 161 ? -13.617 -1.527 3.013 1.00 79.19 161 PHE A N 1
ATOM 1206 C CA . PHE A 1 161 ? -12.536 -1.493 3.999 1.00 79.19 161 PHE A CA 1
ATOM 1207 C C . PHE A 1 161 ? -11.606 -0.301 3.777 1.00 79.19 161 PHE A C 1
ATOM 1209 O O . PHE A 1 161 ? -11.648 0.371 2.743 1.00 79.19 161 PHE A O 1
ATOM 1216 N N . TRP A 1 162 ? -10.784 -0.024 4.786 1.00 84.88 162 TRP A N 1
ATOM 1217 C CA . TRP A 1 162 ? -9.999 1.200 4.887 1.00 84.88 162 TRP A CA 1
ATOM 1218 C C . TRP A 1 162 ? -8.514 0.893 5.049 1.00 84.88 162 TRP A C 1
ATOM 1220 O O . TRP A 1 162 ? -8.136 -0.008 5.800 1.00 84.88 162 TRP A O 1
ATOM 1230 N N . VAL A 1 163 ? -7.688 1.682 4.368 1.00 87.06 163 VAL A N 1
ATOM 1231 C CA . VAL A 1 163 ? -6.229 1.667 4.451 1.00 87.06 163 VAL A CA 1
ATOM 1232 C C . VAL A 1 163 ? -5.766 3.063 4.850 1.00 87.06 163 VAL A C 1
ATOM 1234 O O . VAL A 1 163 ? -6.029 4.037 4.148 1.00 87.06 163 VAL A O 1
ATOM 1237 N N . PHE A 1 164 ? -5.066 3.167 5.969 1.00 89.19 164 PHE A N 1
ATOM 1238 C CA . PHE A 1 164 ? -4.558 4.420 6.512 1.00 89.19 164 PHE A CA 1
ATOM 1239 C C . PHE A 1 164 ? -3.036 4.429 6.407 1.00 89.19 164 PHE A C 1
ATOM 1241 O O . PHE A 1 164 ? -2.409 3.482 6.883 1.00 89.19 164 PHE A O 1
ATOM 1248 N N . PRO A 1 165 ? -2.412 5.471 5.841 1.00 89.44 165 PRO A N 1
ATOM 1249 C CA . PRO A 1 165 ? -0.978 5.675 6.002 1.00 89.44 165 PRO A CA 1
ATOM 1250 C C . PRO A 1 165 ? -0.634 5.771 7.491 1.00 89.44 165 PRO A C 1
ATOM 1252 O O . PRO A 1 165 ? -1.291 6.505 8.231 1.00 89.44 165 PRO A O 1
ATOM 1255 N N . LEU A 1 166 ? 0.381 5.036 7.935 1.00 89.75 166 LEU A N 1
ATOM 1256 C CA . LEU A 1 166 ? 0.954 5.214 9.265 1.00 89.75 166 LEU A CA 1
ATOM 1257 C C . LEU A 1 166 ? 1.998 6.326 9.191 1.00 89.75 166 LEU A C 1
ATOM 1259 O O . LEU A 1 166 ? 2.902 6.285 8.359 1.00 89.75 166 LEU A O 1
ATOM 1263 N N . THR A 1 167 ? 1.855 7.326 10.053 1.00 87.69 167 THR A N 1
ATOM 1264 C CA . THR A 1 167 ? 2.771 8.465 10.148 1.00 87.69 167 THR A CA 1
ATOM 1265 C C . THR A 1 167 ? 3.246 8.628 11.584 1.00 87.69 167 THR A C 1
ATOM 1267 O O . THR A 1 167 ? 2.597 8.151 12.515 1.00 87.69 167 THR A O 1
ATOM 1270 N N . ASP A 1 168 ? 4.317 9.392 11.785 1.00 84.88 168 ASP A N 1
ATOM 1271 C CA . ASP A 1 168 ? 4.817 9.723 13.128 1.00 84.88 168 ASP A CA 1
ATOM 1272 C C . ASP A 1 168 ? 3.782 10.467 13.992 1.00 84.88 168 ASP A C 1
ATOM 1274 O O . ASP A 1 168 ? 3.901 10.517 15.213 1.00 84.88 168 ASP A O 1
ATOM 1278 N N . LYS A 1 169 ? 2.754 11.052 13.360 1.00 85.94 169 LYS A N 1
ATOM 1279 C CA . LYS A 1 169 ? 1.663 11.785 14.016 1.00 85.94 169 LYS A CA 1
ATOM 1280 C C . LYS A 1 169 ? 0.389 10.950 14.201 1.00 85.94 169 LYS A C 1
ATOM 1282 O O . LYS A 1 169 ? -0.622 11.504 14.615 1.00 85.94 169 LYS A O 1
ATOM 1287 N N . GLY A 1 170 ? 0.416 9.657 13.870 1.00 87.12 170 GLY A N 1
ATOM 1288 C CA . GLY A 1 170 ? -0.752 8.775 13.896 1.00 87.12 170 GLY A CA 1
ATOM 1289 C C . GLY A 1 170 ? -1.281 8.433 12.502 1.00 87.12 170 GLY A C 1
ATOM 1290 O O . GLY A 1 170 ? -0.508 8.306 11.545 1.00 87.12 170 GLY A O 1
ATOM 1291 N N . LEU A 1 171 ? -2.600 8.250 12.384 1.00 86.88 171 LEU A N 1
ATOM 1292 C CA . LEU A 1 171 ? -3.238 7.876 11.119 1.00 86.88 171 LEU A CA 1
ATOM 1293 C C . LEU A 1 171 ? -3.269 9.052 10.135 1.00 86.88 171 LEU A C 1
ATOM 1295 O O . LEU A 1 171 ? -3.796 10.123 10.429 1.00 86.88 171 LEU A O 1
ATOM 1299 N N . GLY A 1 172 ? -2.733 8.830 8.936 1.00 82.12 172 GLY A N 1
ATOM 1300 C CA . GLY A 1 172 ? -2.888 9.737 7.804 1.00 82.12 172 GLY A CA 1
ATOM 1301 C C . GLY A 1 172 ? -4.282 9.657 7.176 1.00 82.12 172 GLY A C 1
ATOM 1302 O O . GLY A 1 172 ? -5.119 8.836 7.561 1.00 82.12 172 GLY A O 1
ATOM 1303 N N . SER A 1 173 ? -4.521 10.492 6.161 1.00 80.06 173 SER A N 1
ATOM 1304 C CA . SER A 1 173 ? -5.783 10.496 5.415 1.00 80.06 173 SER A CA 1
ATOM 1305 C C . SER A 1 173 ? -6.098 9.101 4.859 1.00 80.06 173 SER A C 1
ATOM 1307 O O . SER A 1 173 ? -5.277 8.543 4.122 1.00 80.06 173 SER A O 1
ATOM 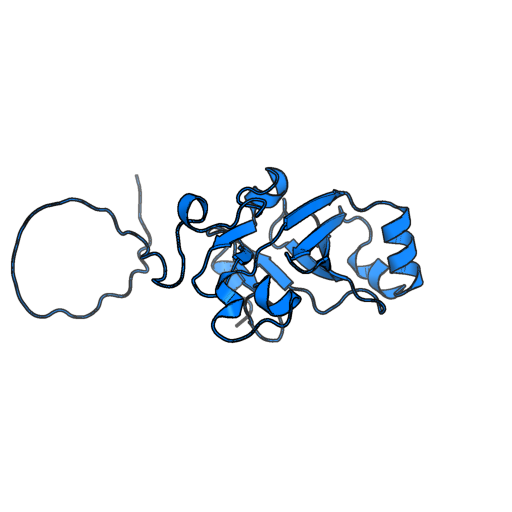1309 N N . PRO A 1 174 ? -7.268 8.526 5.184 1.00 79.00 174 PRO A N 1
ATOM 1310 C CA . PRO A 1 174 ? -7.600 7.181 4.753 1.00 79.00 174 PRO A CA 1
ATOM 1311 C C . PRO A 1 174 ? -7.835 7.094 3.248 1.00 79.00 174 PRO A C 1
ATOM 1313 O O . PRO A 1 174 ? -8.496 7.946 2.656 1.00 79.00 174 PRO A O 1
ATOM 1316 N N . ALA A 1 175 ? -7.403 5.988 2.655 1.00 78.81 175 ALA A N 1
ATOM 1317 C CA . ALA A 1 175 ? -7.970 5.469 1.422 1.00 78.81 175 ALA A CA 1
ATOM 1318 C C . ALA A 1 175 ? -9.035 4.413 1.755 1.00 78.81 175 ALA A C 1
ATOM 1320 O O . ALA A 1 175 ? -8.855 3.611 2.673 1.00 78.81 175 ALA A O 1
ATOM 1321 N N . PHE A 1 176 ? -10.132 4.375 1.003 1.00 71.38 176 PHE A N 1
ATOM 1322 C CA . PHE A 1 176 ? -11.115 3.292 1.082 1.00 71.38 176 PHE A CA 1
ATOM 1323 C C . PHE A 1 176 ? -11.071 2.427 -0.171 1.00 71.38 176 PHE A C 1
ATOM 1325 O O . PHE A 1 176 ? -10.783 2.914 -1.267 1.00 71.38 176 PHE A O 1
ATOM 1332 N N . PHE A 1 177 ? -11.374 1.143 0.007 1.00 78.00 177 PHE A N 1
ATOM 1333 C CA . PHE A 1 177 ? -11.374 0.130 -1.038 1.00 78.00 177 PHE A CA 1
ATOM 1334 C C . PHE A 1 177 ? -12.748 -0.556 -1.109 1.00 78.00 177 PHE A C 1
ATOM 1336 O O . PHE A 1 177 ? -13.278 -1.020 -0.096 1.00 78.00 177 PHE A O 1
ATOM 1343 N N . VAL A 1 178 ? -13.345 -0.598 -2.306 1.00 71.44 178 VAL A N 1
ATOM 1344 C CA . VAL A 1 178 ? -14.700 -1.142 -2.569 1.00 71.44 178 VAL A CA 1
ATOM 1345 C C . VAL A 1 178 ? -14.782 -1.904 -3.890 1.00 71.44 178 VAL A C 1
ATOM 1347 O O . VAL A 1 178 ? -14.059 -1.570 -4.825 1.00 71.44 178 VAL A O 1
ATOM 1350 N N . VAL A 1 179 ? -15.717 -2.859 -4.003 1.00 73.62 179 VAL A N 1
ATOM 1351 C CA . VAL A 1 179 ? -16.019 -3.585 -5.262 1.00 73.62 179 VAL A CA 1
ATOM 1352 C C . VAL A 1 179 ? -17.295 -3.085 -5.948 1.00 73.62 179 VAL A C 1
ATOM 1354 O O . VAL A 1 179 ? -17.471 -3.277 -7.149 1.00 73.62 179 VAL A O 1
ATOM 1357 N N . SER A 1 180 ? -18.221 -2.444 -5.222 1.00 63.59 180 SER A N 1
ATOM 1358 C CA . SER A 1 180 ? -19.569 -2.184 -5.752 1.00 63.59 180 SER A CA 1
ATOM 1359 C C . SER A 1 180 ? -19.718 -0.844 -6.494 1.00 63.59 180 SER A C 1
ATOM 1361 O O . SER A 1 180 ? -19.354 0.221 -5.990 1.00 63.59 180 SER A O 1
ATOM 1363 N N . VAL A 1 181 ? -20.369 -0.886 -7.667 1.00 57.75 181 VAL A N 1
ATOM 1364 C CA . VAL A 1 181 ? -20.774 0.297 -8.461 1.00 57.75 181 VAL A CA 1
ATOM 1365 C C . VAL A 1 181 ? -21.699 1.226 -7.666 1.00 57.75 181 VAL A C 1
ATOM 1367 O O . VAL A 1 181 ? -21.628 2.445 -7.799 1.00 57.75 181 VAL A O 1
ATOM 1370 N N . ALA A 1 182 ? -22.546 0.668 -6.798 1.00 58.59 182 ALA A N 1
ATOM 1371 C CA . ALA A 1 182 ? -23.433 1.453 -5.947 1.00 58.59 182 ALA A CA 1
ATOM 1372 C C . ALA A 1 182 ? -22.653 2.286 -4.918 1.00 58.59 182 ALA A C 1
ATOM 1374 O O . ALA A 1 182 ? -23.034 3.421 -4.650 1.00 58.59 182 ALA A O 1
ATOM 1375 N N . SER A 1 183 ? -21.552 1.756 -4.378 1.00 54.72 183 SER A N 1
ATOM 1376 C CA . SER A 1 183 ? -20.675 2.492 -3.461 1.00 54.72 183 SER A CA 1
ATOM 1377 C C . SER A 1 183 ? -19.912 3.600 -4.188 1.00 54.72 183 SER A C 1
ATOM 1379 O O . SER A 1 183 ? -19.802 4.700 -3.660 1.00 54.72 183 SER A O 1
ATOM 1381 N N . ILE A 1 184 ? -19.469 3.347 -5.427 1.00 56.59 184 ILE A N 1
ATOM 1382 C CA . ILE A 1 184 ? -18.825 4.354 -6.292 1.00 56.59 184 ILE A CA 1
ATOM 1383 C C . ILE A 1 184 ? -19.766 5.539 -6.569 1.00 56.59 184 ILE A C 1
ATOM 1385 O O . ILE A 1 184 ? -19.322 6.683 -6.628 1.00 56.59 184 ILE A O 1
ATOM 1389 N N . ASN A 1 185 ? -21.066 5.277 -6.715 1.00 52.72 185 ASN A N 1
ATOM 1390 C CA . ASN A 1 185 ? -22.054 6.294 -7.078 1.00 52.72 185 ASN A CA 1
ATOM 1391 C C . ASN A 1 185 ? -22.647 7.074 -5.889 1.00 52.72 185 ASN A C 1
ATOM 1393 O O . ASN A 1 185 ? -23.321 8.067 -6.131 1.00 52.72 185 ASN A O 1
ATOM 1397 N N . ARG A 1 186 ? -22.431 6.660 -4.629 1.00 51.75 186 ARG A N 1
ATOM 1398 C CA . ARG A 1 186 ? -22.945 7.385 -3.441 1.00 51.75 186 ARG A CA 1
ATOM 1399 C C . ARG A 1 186 ? -22.045 8.529 -2.964 1.00 51.75 186 ARG A C 1
ATOM 1401 O O . ARG A 1 186 ? -22.487 9.327 -2.148 1.00 51.75 186 ARG A O 1
ATOM 1408 N N . SER A 1 187 ? -20.804 8.593 -3.441 1.00 46.31 187 SER A N 1
ATOM 1409 C CA . SER A 1 187 ? -19.806 9.601 -3.045 1.00 46.31 187 SER A CA 1
ATOM 1410 C C . SER A 1 187 ? -19.577 10.671 -4.121 1.00 46.31 187 SER A C 1
ATOM 1412 O O . SER A 1 187 ? -18.495 11.248 -4.187 1.00 46.31 187 SER A O 1
ATOM 1414 N N . ARG A 1 188 ? -20.563 10.899 -4.996 1.00 39.06 188 ARG A N 1
ATOM 1415 C CA . ARG A 1 188 ? -20.566 11.963 -6.007 1.00 39.06 188 ARG A CA 1
ATOM 1416 C C . ARG A 1 188 ? -21.736 12.901 -5.791 1.00 39.06 188 ARG A C 1
ATOM 1418 O O . ARG A 1 188 ? -22.830 12.377 -5.493 1.00 39.06 188 ARG A O 1
#

pLDDT: mean 76.62, std 21.55, range [26.12, 97.12]

Sequence (188 aa):
MALAARLCVRRPGSGANESGGDAGPACRRPRFLIDCAKAAPKGAVTTLPAELATWATVYCTKNGQIFNANEKYFGAFPDSGARATFGAAEMDNKTGADREKAYFKAVTYNRMADADYQALLKADPISEKILKGKKLYRLDLVSSGDNVLSFLVIEPLAEPFWVFPLTDKGLGSPAFFVVSVASINRSR

Radius of gyration: 19.57 Å; chains: 1; bounding box: 46×32×66 Å